Protein AF-A0A5C8TXI6-F1 (afdb_monomer)

pLDDT: mean 91.27, std 10.75, range [40.5, 98.81]

Nearest PDB structures (foldseek):
  8gtc-assembly1_O  TM=8.679E-01  e=1.788E-09  Dinoroseobacter phage vB_DshS-R4C
  8ckb-assembly1_E001  TM=3.523E-01  e=7.902E-02  Bacteroides phage crAss001
  5ufa-assembly3_C  TM=3.973E-01  e=1.447E-01  Neisseria gonorrhoeae NCCP11945
  8dos-assembly1_B  TM=3.917E-01  e=3.490E-01  Klebsiella pneumoniae
  4yep-assembly1_B  TM=2.771E-01  e=6.098E+00  Homo sapiens

Foldseek 3Di:
DDPDDPDDKFQKDKDKAQDLAADDPLGFRIKMAMATVVDLQKKFKWKAQDDPGDTDGPDIQRDHWWKFWWAAKQAQDDAPFWDQPDKIKTAIDPCPPDAAADPVVQVVPPQWKWWAAPVSQTKIKHFNGWADPDDRITMGGRMHTRPDPRNVVSNHIGGTGTMMTGDPPPRIGRDGSDPVCPPRDMDMKMANPVDDSPDPSIDD

Radius of gyration: 17.9 Å; Cα contacts (8 Å, |Δi|>4): 501; chains: 1; bounding box: 56×31×48 Å

Sequence (204 aa):
RNRLPPALPGPAFAVALDLPVSRGDPVPLQYLAVAADPWPGAVAVWRSAGAGAALTVQRIVDHPACLGRTLSPLRPGPLWRFDRTATLDVALRHAEGLASVDETAALAGANLFGVVGPDGTVEILSAAGAELIGGGTYRLKTLLRGLAGSEGAAGRTLAAGALIVRLDDGAVVPLVERLDEAGRAFAYRAGPADRDPADPAAIG

Secondary structure (DSSP, 8-state):
---PPPPPPPPPEEEEE--SS--SSS--SEEEEEE-SS--S-EEEEEE-STTPPPEEEEEE-S---EEEESS-B----BSS-EEEEEEEEEEES-TT-----HHHHHTTTTEEEEE-TTSPEEEEEEEEEEEEETTEEEEEEEEEEETTTHHHHTS-BPTT-EEEE-SSS-SEEEE--GGGTT---EEEEEETTS-TTSTT-B-

Structure (mmCIF, N/CA/C/O backbone):
data_AF-A0A5C8TXI6-F1
#
_entry.id   AF-A0A5C8TXI6-F1
#
loop_
_atom_site.group_PDB
_atom_site.id
_atom_site.type_symbol
_atom_site.label_atom_id
_atom_site.label_alt_id
_atom_site.label_comp_id
_atom_site.label_asym_id
_atom_site.label_entity_id
_atom_site.label_seq_id
_atom_site.pdbx_PDB_ins_code
_atom_site.Cartn_x
_atom_site.Cartn_y
_atom_site.Cartn_z
_atom_site.occupancy
_atom_site.B_iso_or_equiv
_atom_site.auth_seq_id
_atom_site.auth_comp_id
_atom_site.auth_asym_id
_atom_site.auth_atom_id
_atom_site.pdbx_PDB_model_num
ATOM 1 N N . ARG A 1 1 ? 38.439 -4.831 10.568 1.00 44.31 1 ARG A N 1
ATOM 2 C CA . ARG A 1 1 ? 37.012 -4.501 10.326 1.00 44.31 1 ARG A CA 1
ATOM 3 C C . ARG A 1 1 ? 36.487 -5.498 9.302 1.00 44.31 1 ARG A C 1
ATOM 5 O O . ARG A 1 1 ? 36.870 -5.395 8.147 1.00 44.31 1 ARG A O 1
ATOM 12 N N . ASN A 1 2 ? 35.729 -6.505 9.735 1.00 40.50 2 ASN A N 1
ATOM 13 C CA . ASN A 1 2 ? 35.187 -7.541 8.854 1.00 40.50 2 ASN A CA 1
ATOM 14 C C . ASN A 1 2 ? 33.964 -6.955 8.124 1.00 40.50 2 ASN A C 1
ATOM 16 O O . ASN A 1 2 ? 32.916 -6.800 8.745 1.00 40.50 2 ASN A O 1
ATOM 20 N N . ARG A 1 3 ? 34.111 -6.520 6.863 1.00 44.19 3 ARG A N 1
ATOM 21 C CA . ARG A 1 3 ? 32.949 -6.158 6.035 1.00 44.19 3 ARG A CA 1
ATOM 22 C C . ARG A 1 3 ? 32.297 -7.469 5.618 1.00 44.19 3 ARG A C 1
ATOM 24 O O . ARG A 1 3 ? 32.870 -8.197 4.813 1.00 44.19 3 ARG A O 1
ATOM 31 N N . LEU A 1 4 ? 31.138 -7.772 6.195 1.00 44.00 4 LEU A N 1
ATOM 32 C CA . LEU A 1 4 ? 30.264 -8.798 5.640 1.00 44.00 4 LEU A CA 1
ATOM 33 C C . LEU A 1 4 ? 30.000 -8.446 4.163 1.00 44.00 4 LEU A C 1
ATOM 35 O O . LEU A 1 4 ? 29.836 -7.257 3.859 1.00 44.00 4 LEU A O 1
ATOM 39 N N . PRO A 1 5 ? 30.014 -9.427 3.246 1.00 49.59 5 PRO A N 1
ATOM 40 C CA . PRO A 1 5 ? 29.616 -9.182 1.866 1.00 49.59 5 PRO A CA 1
ATOM 41 C C . PRO A 1 5 ? 28.194 -8.592 1.848 1.00 49.59 5 PRO A C 1
ATOM 43 O O . PRO A 1 5 ? 27.383 -8.967 2.701 1.00 49.59 5 PRO A O 1
ATOM 46 N N . PRO A 1 6 ? 27.887 -7.648 0.936 1.00 58.56 6 PRO A N 1
ATOM 47 C CA . PRO A 1 6 ? 26.538 -7.107 0.823 1.00 58.56 6 PRO A CA 1
ATOM 48 C C . PRO A 1 6 ? 25.550 -8.258 0.613 1.00 58.56 6 PRO A C 1
ATOM 50 O O . PRO A 1 6 ? 25.825 -9.181 -0.159 1.00 58.56 6 PRO A O 1
ATOM 53 N N . ALA A 1 7 ? 24.437 -8.235 1.348 1.00 61.66 7 ALA A N 1
ATOM 54 C CA . ALA A 1 7 ? 23.405 -9.252 1.217 1.00 61.66 7 ALA A CA 1
ATOM 55 C C . ALA A 1 7 ? 22.903 -9.280 -0.235 1.00 61.66 7 ALA A C 1
ATOM 57 O O . ALA A 1 7 ? 22.723 -8.230 -0.853 1.00 61.66 7 ALA A O 1
ATOM 58 N N . LEU A 1 8 ? 22.712 -10.481 -0.785 1.00 66.75 8 LEU A N 1
ATOM 59 C CA . LEU A 1 8 ? 22.119 -10.630 -2.112 1.00 66.75 8 LEU A CA 1
ATOM 60 C C . LEU A 1 8 ? 20.706 -10.025 -2.092 1.00 66.75 8 LEU A C 1
ATOM 62 O O . LEU A 1 8 ? 19.991 -10.264 -1.115 1.00 66.75 8 LEU A O 1
ATOM 66 N N . PRO A 1 9 ? 20.301 -9.272 -3.132 1.00 61.47 9 PRO A N 1
ATOM 67 C CA . PRO A 1 9 ? 18.948 -8.745 -3.231 1.00 61.47 9 PRO A CA 1
ATOM 68 C C . PRO A 1 9 ? 17.888 -9.818 -2.997 1.00 61.47 9 PRO A C 1
ATOM 70 O O . PRO A 1 9 ? 17.995 -10.926 -3.531 1.00 61.47 9 PRO A O 1
ATOM 73 N N . GLY A 1 10 ? 16.864 -9.476 -2.217 1.00 65.56 10 GLY A N 1
ATOM 74 C CA . GLY A 1 10 ? 15.679 -10.315 -2.090 1.00 65.56 10 GLY A CA 1
ATOM 75 C C . GLY A 1 10 ? 14.872 -10.333 -3.390 1.00 65.56 10 GLY A C 1
ATOM 76 O O . GLY A 1 10 ? 15.034 -9.435 -4.221 1.00 65.56 10 GLY A O 1
ATOM 77 N N . PRO A 1 11 ? 13.981 -11.322 -3.584 1.00 74.88 11 PRO A N 1
ATOM 78 C CA . PRO A 1 11 ? 13.061 -11.300 -4.713 1.00 74.88 11 PRO A CA 1
ATOM 79 C C . PRO A 1 11 ? 12.189 -10.042 -4.640 1.00 74.88 11 PRO A C 1
ATOM 81 O O . PRO A 1 11 ? 11.635 -9.723 -3.584 1.00 74.88 11 PRO A O 1
ATOM 84 N N . ALA A 1 12 ? 12.072 -9.330 -5.761 1.00 83.25 12 ALA A N 1
ATOM 85 C CA . ALA A 1 12 ? 11.175 -8.190 -5.848 1.00 83.25 12 ALA A CA 1
ATOM 86 C C . ALA A 1 12 ? 9.713 -8.656 -5.775 1.00 83.25 12 ALA A C 1
ATOM 88 O O . ALA A 1 12 ? 9.344 -9.716 -6.275 1.00 83.25 12 ALA A O 1
ATOM 89 N N . PHE A 1 13 ? 8.875 -7.841 -5.151 1.00 88.69 13 PHE A N 1
ATOM 90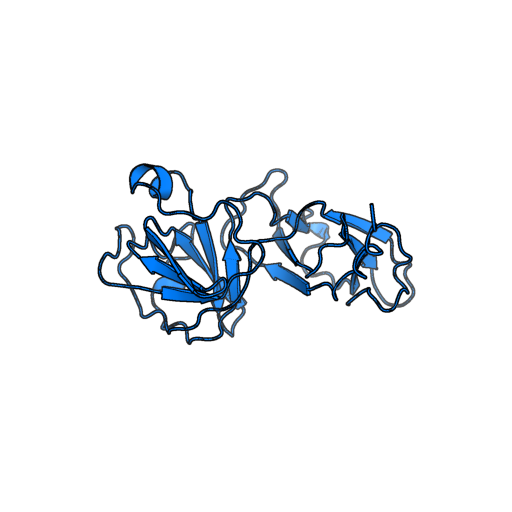 C CA . PHE A 1 13 ? 7.425 -7.926 -5.164 1.00 88.69 13 PHE A CA 1
ATOM 91 C C . PHE A 1 13 ? 6.901 -6.643 -5.798 1.00 88.69 13 PHE A C 1
ATOM 93 O O . PHE A 1 13 ? 7.322 -5.556 -5.408 1.00 88.69 13 PHE A O 1
ATOM 100 N N . ALA A 1 14 ? 5.993 -6.759 -6.760 1.00 91.88 14 ALA A N 1
ATOM 101 C CA . ALA A 1 14 ? 5.411 -5.625 -7.459 1.00 91.88 14 ALA A CA 1
ATOM 102 C C . ALA A 1 14 ? 3.904 -5.840 -7.600 1.00 91.88 14 ALA A C 1
ATOM 104 O O . ALA A 1 14 ? 3.463 -6.922 -7.988 1.00 91.88 14 ALA A O 1
ATOM 105 N N . VAL A 1 15 ? 3.114 -4.819 -7.277 1.00 93.56 15 VAL A N 1
ATOM 106 C CA . VAL A 1 15 ? 1.655 -4.871 -7.390 1.00 93.56 15 VAL A CA 1
ATOM 107 C C . VAL A 1 15 ? 1.120 -3.575 -7.976 1.00 93.56 15 VAL A C 1
ATOM 109 O O . VAL A 1 15 ? 1.422 -2.484 -7.487 1.00 93.56 15 VAL A O 1
ATOM 112 N N . ALA A 1 16 ? 0.338 -3.709 -9.047 1.00 93.75 16 ALA A N 1
ATOM 113 C CA . ALA A 1 16 ? -0.420 -2.603 -9.607 1.00 93.75 16 ALA A CA 1
ATOM 114 C C . ALA A 1 16 ? -1.626 -2.298 -8.707 1.00 93.75 16 ALA A C 1
ATOM 116 O O . ALA A 1 16 ? -2.277 -3.209 -8.195 1.00 93.75 16 ALA A O 1
ATOM 117 N N . LEU A 1 17 ? -1.905 -1.015 -8.501 1.00 94.75 17 LEU A N 1
ATOM 118 C CA . LEU A 1 17 ? -2.990 -0.526 -7.662 1.00 94.75 17 LEU A CA 1
ATOM 119 C C . LEU A 1 17 ? -3.884 0.403 -8.482 1.00 94.75 17 LEU A C 1
ATOM 121 O O . LEU A 1 17 ? -3.441 1.459 -8.943 1.00 94.75 17 LEU A O 1
ATOM 125 N N . ASP A 1 18 ? -5.154 0.030 -8.596 1.00 93.62 18 ASP A N 1
ATOM 126 C CA . ASP A 1 18 ? -6.207 0.871 -9.157 1.00 93.62 18 ASP A CA 1
ATOM 127 C C . ASP A 1 18 ? -6.829 1.689 -8.018 1.00 93.62 18 ASP A C 1
ATOM 129 O O . ASP A 1 18 ? -7.744 1.248 -7.319 1.00 93.62 18 ASP A O 1
ATOM 133 N N . LEU A 1 19 ? -6.263 2.871 -7.762 1.00 94.56 19 LEU A N 1
ATOM 134 C CA . LEU A 1 19 ? -6.775 3.754 -6.717 1.00 94.56 19 LEU A CA 1
ATOM 135 C C . LEU A 1 19 ? -8.063 4.459 -7.188 1.00 94.56 19 LEU A C 1
ATOM 137 O O . LEU A 1 19 ? -8.132 4.902 -8.333 1.00 94.56 19 LEU A O 1
ATOM 141 N N . PRO A 1 20 ? -9.063 4.640 -6.304 1.00 91.19 20 PRO A N 1
ATOM 142 C CA . PRO A 1 20 ? -10.332 5.296 -6.641 1.00 91.19 20 PRO A CA 1
ATOM 143 C C . PRO A 1 20 ? -10.184 6.794 -6.931 1.00 91.19 20 PRO A C 1
ATOM 145 O O . PRO A 1 20 ? -11.058 7.396 -7.551 1.00 91.19 20 PRO A O 1
ATOM 148 N N . VAL A 1 21 ? -9.067 7.394 -6.508 1.00 89.12 21 VAL A N 1
ATOM 149 C CA . VAL A 1 21 ? -8.693 8.764 -6.844 1.00 89.12 21 VAL A CA 1
ATOM 150 C C . VAL A 1 21 ? -7.258 8.802 -7.350 1.00 89.12 21 VAL A C 1
ATOM 152 O O . VAL A 1 21 ? -6.372 8.117 -6.829 1.00 89.12 21 VAL A O 1
ATOM 155 N N . SER A 1 22 ? -7.020 9.671 -8.324 1.00 84.50 22 SER A N 1
ATOM 156 C CA . SER A 1 22 ? -5.678 10.036 -8.747 1.00 84.50 22 SER A CA 1
ATOM 157 C C . SER A 1 22 ? -5.080 11.084 -7.802 1.00 84.50 22 SER A C 1
ATOM 159 O O . SER A 1 22 ? -5.756 11.998 -7.335 1.00 84.50 22 SER A O 1
ATOM 161 N N . ARG A 1 23 ? -3.801 10.921 -7.483 1.00 79.25 23 ARG A N 1
ATOM 162 C CA . ARG A 1 23 ? -3.033 11.679 -6.480 1.00 79.25 23 ARG A CA 1
ATOM 163 C C . ARG A 1 23 ? -1.758 12.312 -7.056 1.00 79.25 23 ARG A C 1
ATOM 165 O O . ARG A 1 23 ? -0.900 12.725 -6.284 1.00 79.25 23 ARG A O 1
ATOM 172 N N . GLY A 1 24 ? -1.599 12.338 -8.382 1.00 81.75 24 GLY A N 1
ATOM 173 C CA . GLY A 1 24 ? -0.401 12.849 -9.060 1.00 81.75 24 GLY A CA 1
ATOM 174 C C . GLY A 1 24 ? -0.722 13.739 -10.261 1.00 81.75 24 GLY A C 1
ATOM 175 O O . GLY A 1 24 ? -1.864 13.782 -10.713 1.00 81.75 24 GLY A O 1
ATOM 176 N N . ASP A 1 25 ? 0.302 14.429 -10.760 1.00 80.56 25 ASP A N 1
ATOM 17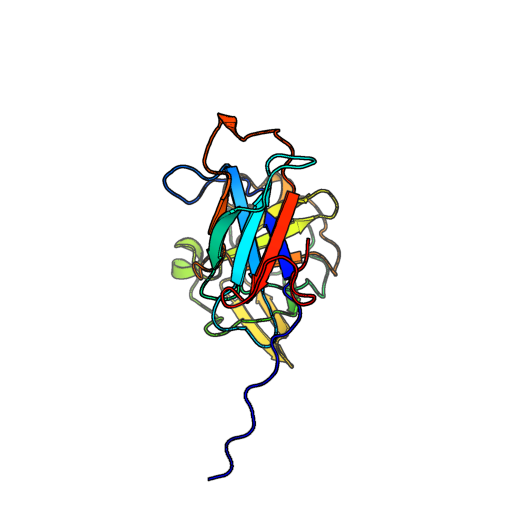7 C CA . ASP A 1 25 ? 0.267 15.225 -11.990 1.00 80.56 25 ASP A CA 1
ATOM 178 C C . ASP A 1 25 ? 1.496 14.873 -12.859 1.00 80.56 25 ASP A C 1
ATOM 180 O O . ASP A 1 25 ? 2.619 14.984 -12.352 1.00 80.56 25 ASP A O 1
ATOM 184 N N . PRO A 1 26 ? 1.330 14.421 -14.122 1.00 85.88 26 PRO A N 1
ATOM 185 C CA . PRO A 1 26 ? 0.061 14.126 -14.800 1.00 85.88 26 PRO A CA 1
ATOM 186 C C . PRO A 1 26 ? -0.746 13.044 -14.074 1.00 85.88 26 PRO A C 1
ATOM 188 O O . PRO A 1 26 ? -0.179 12.213 -13.374 1.00 85.88 26 PRO A O 1
ATOM 191 N N . VAL A 1 27 ? -2.073 13.067 -14.242 1.00 88.50 27 VAL A N 1
ATOM 192 C CA . VAL A 1 27 ? -3.034 12.174 -13.564 1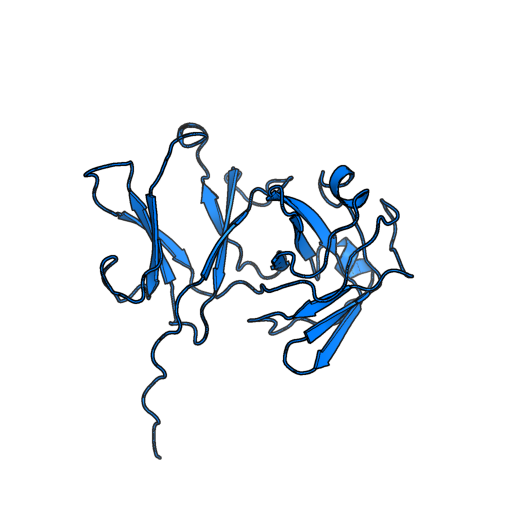.00 88.50 27 VAL A CA 1
ATOM 193 C C . VAL A 1 27 ? -2.691 10.700 -13.827 1.00 88.50 27 VAL A C 1
ATOM 195 O O . VAL A 1 27 ? -2.923 10.222 -14.943 1.00 88.50 27 VAL A O 1
ATOM 198 N N . PRO A 1 28 ? -2.207 9.930 -12.827 1.00 91.75 28 PRO A N 1
ATOM 199 C CA . PRO A 1 28 ? -1.984 8.506 -13.019 1.00 91.75 28 PRO A CA 1
ATOM 200 C C . PRO A 1 28 ? -3.315 7.760 -13.103 1.00 91.75 28 PRO A C 1
ATOM 202 O O . PRO A 1 28 ? -4.254 8.066 -12.365 1.00 91.75 28 PRO A O 1
ATOM 205 N N . LEU A 1 29 ? -3.365 6.770 -13.989 1.00 91.62 29 LEU A N 1
ATOM 206 C CA . LEU A 1 29 ? -4.468 5.825 -14.161 1.00 91.62 29 LEU A CA 1
ATOM 207 C C . LEU A 1 29 ? -4.266 4.564 -13.319 1.00 91.62 29 LEU A C 1
ATOM 209 O O . LEU A 1 29 ? -5.235 3.967 -12.871 1.00 91.62 29 LEU A O 1
ATOM 213 N N . GLN A 1 30 ? -3.008 4.175 -13.105 1.00 92.69 30 GLN A N 1
ATOM 214 C CA . GLN A 1 30 ? -2.619 3.067 -12.237 1.00 92.69 30 GLN A CA 1
ATOM 215 C C . GLN A 1 30 ? -1.372 3.442 -11.453 1.00 92.69 30 GLN A C 1
ATOM 217 O O . GLN A 1 30 ? -0.509 4.174 -11.947 1.00 92.69 30 GLN A O 1
ATOM 222 N N . TYR A 1 31 ? -1.257 2.887 -10.256 1.00 95.19 31 TYR A N 1
ATOM 223 C CA . TYR A 1 31 ? -0.090 3.012 -9.396 1.00 95.19 31 TYR A CA 1
ATOM 224 C C . TYR A 1 31 ? 0.652 1.684 -9.293 1.00 95.19 31 TYR A C 1
ATOM 226 O O . TYR A 1 31 ? 0.095 0.628 -9.578 1.00 95.19 31 TYR A O 1
ATOM 234 N N . LEU A 1 32 ? 1.905 1.731 -8.859 1.00 95.69 32 LEU A N 1
ATOM 235 C CA . LEU A 1 32 ? 2.734 0.568 -8.593 1.00 95.69 32 LEU A CA 1
ATOM 236 C C . LEU A 1 32 ? 3.346 0.690 -7.200 1.00 95.69 32 LEU A C 1
ATOM 238 O O . LEU A 1 32 ? 3.990 1.690 -6.881 1.00 95.69 32 LEU A O 1
ATOM 242 N N . ALA A 1 33 ? 3.180 -0.354 -6.395 1.00 96.50 33 ALA A N 1
ATOM 243 C CA . ALA A 1 33 ? 3.941 -0.547 -5.170 1.00 96.50 33 ALA A CA 1
ATOM 244 C C . ALA A 1 33 ? 4.972 -1.654 -5.399 1.00 96.50 33 ALA A C 1
ATOM 246 O O . ALA A 1 33 ? 4.621 -2.743 -5.859 1.00 96.50 33 ALA A O 1
ATOM 247 N N . VAL A 1 34 ? 6.237 -1.372 -5.085 1.00 96.12 34 VAL A N 1
ATOM 248 C CA . VAL A 1 34 ? 7.351 -2.315 -5.246 1.00 96.12 34 VAL A CA 1
ATOM 249 C C . VAL A 1 34 ? 8.077 -2.467 -3.921 1.00 96.12 34 VAL A C 1
ATOM 251 O O . VAL A 1 34 ? 8.390 -1.469 -3.288 1.00 96.12 34 VAL A O 1
ATOM 254 N N . ALA A 1 35 ? 8.380 -3.691 -3.509 1.00 94.56 35 ALA A N 1
ATOM 255 C CA . ALA A 1 35 ? 9.166 -3.971 -2.312 1.00 94.56 35 ALA A CA 1
ATOM 256 C C . ALA A 1 35 ? 10.155 -5.113 -2.571 1.00 94.56 35 ALA A C 1
ATOM 258 O O . ALA A 1 35 ? 9.932 -5.944 -3.447 1.00 94.56 35 ALA A O 1
ATOM 259 N N . ALA A 1 36 ? 11.243 -5.165 -1.809 1.00 91.50 36 ALA A N 1
ATOM 260 C CA . ALA A 1 36 ? 12.184 -6.282 -1.804 1.00 91.50 36 ALA A CA 1
ATOM 261 C C . ALA A 1 36 ? 12.919 -6.305 -0.462 1.00 91.50 36 ALA A C 1
ATOM 263 O O . ALA A 1 36 ? 13.240 -5.248 0.082 1.00 91.50 36 ALA A O 1
ATOM 264 N N . ASP A 1 37 ? 13.217 -7.496 0.051 1.00 87.75 37 ASP A N 1
ATOM 265 C CA . ASP A 1 37 ? 13.916 -7.663 1.327 1.00 87.75 37 ASP A CA 1
ATOM 266 C C . ASP A 1 37 ? 15.065 -8.682 1.190 1.00 87.75 37 ASP A C 1
ATOM 268 O O . ASP A 1 37 ? 14.793 -9.880 1.054 1.00 87.75 37 ASP A O 1
ATOM 272 N N . PRO A 1 38 ? 16.340 -8.240 1.183 1.00 90.19 38 PRO A N 1
ATOM 273 C CA . PRO A 1 38 ? 16.798 -6.848 1.283 1.00 90.19 38 PRO A CA 1
ATOM 274 C C . PRO A 1 38 ? 16.554 -6.034 -0.001 1.00 90.19 38 PRO A C 1
ATOM 276 O O . PRO A 1 38 ? 16.546 -6.581 -1.108 1.00 90.19 38 PRO A O 1
ATOM 279 N N . TRP A 1 39 ? 16.419 -4.710 0.147 1.00 92.12 39 TRP A N 1
ATOM 280 C CA . TRP A 1 39 ? 16.272 -3.772 -0.973 1.00 92.12 39 TRP A CA 1
ATOM 281 C C . TRP A 1 39 ? 17.574 -3.665 -1.794 1.00 92.12 39 TRP A C 1
ATOM 283 O O . TRP A 1 39 ? 18.626 -3.405 -1.204 1.00 92.12 39 TRP A O 1
ATOM 293 N N . PRO A 1 40 ? 17.542 -3.805 -3.136 1.00 90.81 40 PRO A N 1
ATOM 294 C CA . PRO A 1 40 ? 18.740 -3.754 -3.989 1.00 90.81 40 PRO A CA 1
ATOM 295 C C . PRO A 1 40 ? 19.347 -2.353 -4.182 1.00 90.81 40 PRO A C 1
ATOM 297 O O . PRO A 1 40 ? 20.284 -2.199 -4.958 1.00 90.81 40 PRO A O 1
ATOM 300 N N . GLY A 1 41 ? 18.812 -1.319 -3.531 1.00 91.88 41 GLY A N 1
ATOM 301 C CA . GLY A 1 41 ? 19.184 0.080 -3.760 1.00 91.88 41 GLY A CA 1
ATOM 302 C C . GLY A 1 41 ? 18.265 0.764 -4.769 1.00 91.88 41 GLY A C 1
ATOM 303 O O . GLY A 1 41 ? 17.767 1.841 -4.473 1.00 91.88 41 GLY A O 1
ATOM 304 N N . ALA A 1 42 ? 17.968 0.112 -5.895 1.00 93.62 42 ALA A N 1
ATOM 305 C CA . ALA A 1 42 ? 16.918 0.532 -6.822 1.00 93.62 42 ALA A CA 1
ATOM 306 C C . ALA A 1 42 ? 16.346 -0.666 -7.592 1.00 93.62 42 ALA A C 1
ATOM 308 O O . ALA A 1 42 ? 17.060 -1.626 -7.896 1.00 93.62 42 ALA A O 1
ATOM 309 N N . VAL A 1 43 ? 15.063 -0.594 -7.941 1.00 94.31 43 VAL A N 1
ATOM 310 C CA . VAL A 1 43 ? 14.378 -1.565 -8.801 1.00 94.31 43 VAL A CA 1
ATOM 311 C C . VAL A 1 43 ? 13.978 -0.888 -10.104 1.00 94.31 43 VAL A C 1
ATOM 313 O O . VAL A 1 43 ? 13.270 0.117 -10.102 1.00 94.31 43 VAL A O 1
ATOM 316 N N . ALA A 1 44 ? 14.411 -1.450 -11.228 1.00 94.88 44 ALA A N 1
ATOM 317 C CA . ALA A 1 44 ? 13.913 -1.058 -12.534 1.00 94.88 44 ALA A CA 1
ATOM 318 C C . ALA A 1 44 ? 12.621 -1.817 -12.841 1.00 94.88 44 ALA A C 1
ATOM 320 O O . ALA A 1 44 ? 12.498 -3.016 -12.587 1.00 94.88 44 ALA A O 1
ATOM 321 N N . VAL A 1 45 ? 11.656 -1.094 -13.398 1.00 94.31 45 VAL A N 1
ATOM 322 C CA . VAL A 1 45 ? 10.404 -1.623 -13.924 1.00 94.31 45 VAL A CA 1
ATOM 323 C C . VAL A 1 45 ? 10.488 -1.520 -15.433 1.00 94.31 45 VAL A C 1
ATOM 325 O O . VAL A 1 45 ? 10.484 -0.422 -15.997 1.00 94.31 45 VAL A O 1
ATOM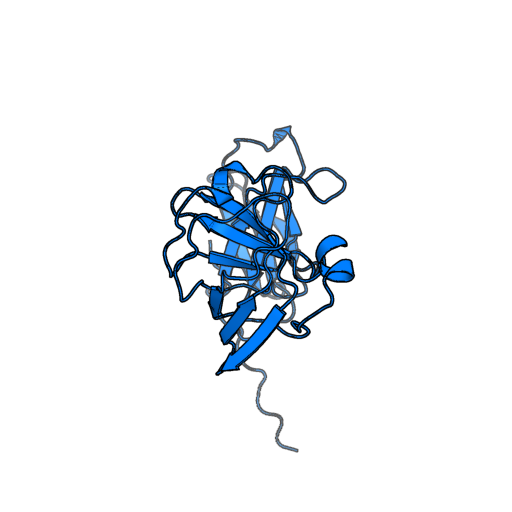 328 N N . TRP A 1 46 ? 10.584 -2.665 -16.092 1.00 93.56 46 TRP A N 1
ATOM 329 C CA . TRP A 1 46 ? 10.575 -2.764 -17.541 1.00 93.56 46 TRP A CA 1
ATOM 330 C C . TRP A 1 46 ? 9.174 -3.060 -18.051 1.00 93.56 46 TRP A C 1
ATOM 332 O O . TRP A 1 46 ? 8.368 -3.703 -17.379 1.00 93.56 46 TRP A O 1
ATOM 342 N N . ARG A 1 47 ? 8.904 -2.620 -19.275 1.00 92.81 47 ARG A N 1
ATOM 343 C CA . ARG A 1 47 ? 7.635 -2.816 -19.968 1.00 92.81 47 ARG A CA 1
ATOM 344 C C . ARG A 1 47 ? 7.885 -3.253 -21.401 1.00 92.81 47 ARG A C 1
ATOM 346 O O . ARG A 1 47 ? 8.805 -2.763 -22.049 1.00 92.81 47 ARG A O 1
ATOM 353 N N . SER A 1 48 ? 7.050 -4.157 -21.896 1.00 91.50 48 SER A N 1
ATOM 354 C CA . SER A 1 48 ? 6.989 -4.554 -23.301 1.00 91.50 48 SER A CA 1
ATOM 355 C C . SER A 1 48 ? 5.559 -4.410 -23.821 1.00 91.50 48 SER A C 1
ATOM 357 O O . SER A 1 48 ? 4.590 -4.720 -23.124 1.00 91.50 48 SER A O 1
ATOM 359 N N . ALA A 1 49 ? 5.431 -3.927 -25.059 1.00 86.25 49 ALA A N 1
ATOM 360 C CA . ALA A 1 49 ? 4.158 -3.656 -25.729 1.00 86.25 49 ALA A CA 1
ATOM 361 C C . ALA A 1 49 ? 3.463 -4.904 -26.317 1.00 86.25 49 ALA A C 1
ATOM 363 O O . ALA A 1 49 ? 2.488 -4.757 -27.052 1.00 86.25 49 ALA A O 1
ATOM 364 N N . GLY A 1 50 ? 3.951 -6.11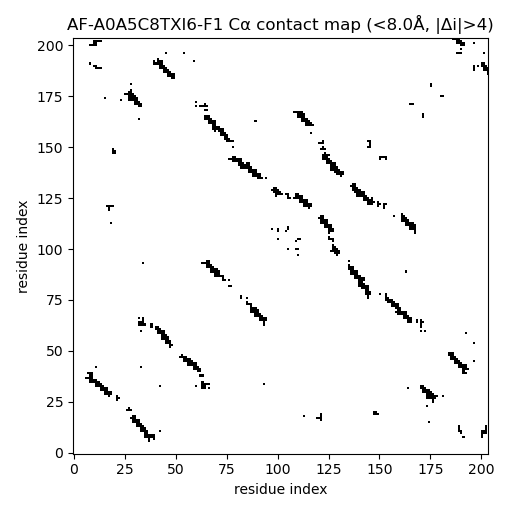6 -26.025 1.00 75.19 50 GLY A N 1
ATOM 365 C CA . GLY A 1 50 ? 3.357 -7.376 -26.482 1.00 75.19 50 GLY A CA 1
ATOM 366 C C . GLY A 1 50 ? 4.376 -8.352 -27.074 1.00 75.19 50 GLY A C 1
ATOM 367 O O . GLY A 1 50 ? 5.582 -8.107 -27.054 1.00 75.19 50 GLY A O 1
ATOM 368 N N . ALA A 1 51 ? 3.890 -9.488 -27.585 1.00 65.06 51 ALA A N 1
ATOM 369 C CA . ALA A 1 51 ? 4.732 -10.601 -28.028 1.00 65.06 51 ALA A CA 1
ATOM 370 C C . ALA A 1 51 ? 5.776 -10.168 -29.077 1.00 65.06 51 ALA A C 1
ATOM 372 O O . ALA A 1 51 ? 5.430 -9.746 -30.178 1.00 65.06 51 ALA A O 1
ATOM 373 N N . GLY A 1 52 ? 7.057 -10.294 -28.716 1.00 68.69 52 GLY A N 1
ATOM 374 C CA . GLY A 1 52 ? 8.207 -9.970 -29.567 1.00 68.69 52 GLY A CA 1
ATOM 375 C C . GLY A 1 52 ? 8.766 -8.550 -29.411 1.00 68.69 52 GLY A C 1
ATOM 376 O O . GLY A 1 52 ? 9.839 -8.277 -29.943 1.00 68.69 52 GLY A O 1
ATOM 377 N N . ALA A 1 53 ? 8.099 -7.655 -28.673 1.00 83.44 53 ALA A N 1
ATOM 378 C CA . ALA A 1 53 ? 8.632 -6.323 -28.397 1.00 83.44 53 ALA A CA 1
ATOM 379 C C . ALA A 1 53 ? 9.687 -6.364 -27.278 1.00 83.44 53 ALA A C 1
ATOM 381 O O . ALA A 1 53 ? 9.522 -7.062 -26.272 1.00 83.44 53 ALA A O 1
ATOM 382 N N . ALA A 1 54 ? 10.761 -5.589 -27.445 1.00 86.75 54 ALA A N 1
ATOM 383 C CA . ALA A 1 54 ? 11.816 -5.469 -26.444 1.00 86.75 54 ALA A CA 1
ATOM 384 C C . ALA A 1 54 ? 11.278 -4.882 -25.128 1.00 86.75 54 ALA A C 1
ATOM 386 O O . ALA A 1 54 ? 10.390 -4.028 -25.130 1.00 86.75 54 ALA A O 1
ATOM 387 N N . LEU A 1 55 ? 11.840 -5.337 -24.007 1.00 89.25 55 LEU A N 1
ATOM 388 C CA . LEU A 1 55 ? 11.612 -4.731 -22.699 1.00 89.25 55 LEU A CA 1
ATOM 389 C C . LEU A 1 55 ? 12.396 -3.421 -22.611 1.00 89.25 55 LEU A C 1
ATOM 391 O O . LEU A 1 55 ? 13.619 -3.414 -22.736 1.00 89.25 55 LEU A O 1
ATOM 395 N N . THR A 1 56 ? 11.697 -2.320 -22.365 1.00 91.44 56 THR A N 1
ATOM 396 C CA . THR A 1 56 ? 12.303 -1.005 -22.131 1.00 91.44 56 THR A CA 1
ATOM 397 C C . THR A 1 56 ? 12.058 -0.573 -20.698 1.00 91.44 56 THR A C 1
ATOM 399 O O . THR A 1 56 ? 10.993 -0.854 -20.148 1.00 91.44 56 THR A O 1
ATOM 402 N N . VAL A 1 57 ? 13.021 0.122 -20.090 1.00 92.50 57 VAL A N 1
ATOM 403 C CA . VAL A 1 57 ? 12.836 0.702 -18.753 1.00 92.50 57 VAL A CA 1
ATOM 404 C C . VAL A 1 57 ? 11.693 1.713 -18.820 1.00 92.50 57 VAL A C 1
ATOM 406 O O . VAL A 1 57 ? 11.773 2.699 -19.545 1.00 92.50 57 VAL A O 1
ATOM 409 N N . GLN A 1 58 ? 10.630 1.443 -18.070 1.00 92.25 58 GLN A N 1
ATOM 410 C CA . GLN A 1 58 ? 9.486 2.333 -17.901 1.00 92.25 58 GLN A CA 1
ATOM 411 C C . GLN A 1 58 ? 9.704 3.252 -16.698 1.00 92.25 58 GLN A C 1
ATOM 413 O O . GLN A 1 58 ? 9.336 4.423 -16.739 1.00 92.25 58 GLN A O 1
ATOM 418 N N . ARG A 1 59 ? 10.281 2.720 -15.613 1.00 92.44 59 ARG A N 1
ATOM 419 C CA . ARG A 1 59 ? 10.490 3.459 -14.367 1.00 92.44 59 ARG A CA 1
ATOM 420 C C . ARG A 1 59 ? 11.639 2.875 -13.554 1.00 92.44 59 ARG A C 1
ATOM 422 O O . ARG A 1 59 ? 11.888 1.675 -13.615 1.00 92.44 59 ARG A O 1
ATOM 429 N N . ILE A 1 60 ? 12.289 3.724 -12.766 1.00 94.44 60 ILE A N 1
ATOM 430 C CA . ILE A 1 60 ? 13.170 3.321 -11.669 1.00 94.44 60 ILE A CA 1
ATOM 431 C C . ILE A 1 60 ? 12.469 3.665 -10.354 1.00 94.44 60 ILE A C 1
ATOM 433 O O . ILE A 1 60 ? 11.891 4.745 -10.219 1.00 94.44 60 ILE A O 1
ATOM 437 N N . VAL A 1 61 ? 12.472 2.720 -9.421 1.00 95.38 61 VAL A N 1
ATOM 438 C CA . VAL A 1 61 ? 11.960 2.871 -8.061 1.00 95.38 61 VAL A CA 1
ATOM 439 C C . VAL A 1 61 ? 13.158 2.845 -7.127 1.00 95.38 61 VAL A C 1
ATOM 441 O O . VAL A 1 61 ? 13.856 1.836 -7.063 1.00 95.38 61 VAL A O 1
ATOM 444 N N . ASP A 1 62 ? 13.400 3.946 -6.421 1.00 94.19 62 ASP A N 1
ATOM 445 C CA . ASP A 1 62 ? 14.599 4.114 -5.584 1.00 94.19 62 ASP A CA 1
ATOM 446 C C . ASP A 1 62 ? 14.381 3.685 -4.125 1.00 94.19 62 ASP A C 1
ATOM 448 O O . ASP A 1 62 ? 15.333 3.373 -3.411 1.00 94.19 62 ASP A O 1
ATOM 452 N N . HIS A 1 63 ? 13.125 3.627 -3.675 1.00 93.81 63 HIS A N 1
ATOM 453 C CA . HIS A 1 63 ? 12.768 3.271 -2.302 1.00 93.81 63 HIS A CA 1
ATOM 454 C C . HIS A 1 63 ? 11.627 2.246 -2.294 1.00 93.81 63 HIS A C 1
ATOM 456 O O . HIS A 1 63 ? 10.701 2.374 -3.099 1.00 93.81 63 HIS A O 1
ATOM 462 N N . PRO A 1 64 ? 11.667 1.236 -1.406 1.00 96.44 64 PRO A N 1
ATOM 463 C CA . PRO A 1 64 ? 10.614 0.237 -1.326 1.00 96.44 64 PRO A CA 1
ATOM 464 C C . PRO A 1 64 ? 9.328 0.836 -0.748 1.00 96.44 64 PRO A C 1
ATOM 466 O O . PRO A 1 64 ? 9.363 1.634 0.186 1.00 96.44 64 PRO A O 1
ATOM 469 N N . ALA A 1 65 ? 8.187 0.390 -1.258 1.00 97.25 65 ALA A N 1
ATOM 470 C CA . ALA A 1 65 ? 6.882 0.684 -0.694 1.00 97.25 65 ALA A CA 1
ATOM 471 C C . ALA A 1 65 ? 6.680 -0.031 0.646 1.00 97.25 65 ALA A C 1
ATOM 473 O O . ALA A 1 65 ? 6.972 -1.225 0.786 1.00 97.25 65 ALA A O 1
ATOM 474 N N . CYS A 1 66 ? 6.099 0.683 1.612 1.00 97.50 66 CYS A N 1
ATOM 475 C CA . CYS A 1 66 ? 5.619 0.080 2.845 1.00 97.50 66 CYS A CA 1
ATOM 476 C C . CYS A 1 66 ? 4.327 -0.698 2.572 1.00 97.50 66 CYS A C 1
ATOM 478 O O . CYS A 1 66 ? 3.270 -0.124 2.303 1.00 97.50 66 CYS A O 1
ATOM 480 N N . LEU A 1 67 ? 4.404 -2.028 2.613 1.00 97.19 67 LEU A N 1
ATOM 481 C CA . LEU A 1 67 ? 3.276 -2.904 2.301 1.00 97.19 67 LEU A CA 1
ATOM 482 C C . LEU A 1 67 ? 3.293 -4.192 3.114 1.00 97.19 67 LEU A C 1
ATOM 484 O O . LEU A 1 67 ? 4.295 -4.568 3.724 1.00 97.19 67 LEU A O 1
ATOM 488 N N . GLY A 1 68 ? 2.168 -4.896 3.102 1.00 97.19 68 GLY A N 1
ATOM 489 C CA . GLY A 1 68 ? 2.066 -6.215 3.700 1.00 97.19 68 GLY A CA 1
ATOM 490 C C . GLY A 1 68 ? 0.640 -6.736 3.714 1.00 97.19 68 GLY A C 1
ATOM 491 O O . GLY A 1 68 ? -0.070 -6.638 2.713 1.00 97.19 68 GLY A O 1
ATOM 492 N N . ARG A 1 69 ? 0.218 -7.340 4.827 1.00 98.19 69 ARG A N 1
ATOM 493 C CA . ARG A 1 69 ? -1.095 -7.988 4.928 1.00 98.19 69 ARG A CA 1
ATOM 494 C C . ARG A 1 69 ? -1.826 -7.630 6.207 1.00 98.19 69 ARG A C 1
ATOM 496 O O . ARG A 1 69 ? -1.228 -7.511 7.273 1.00 98.19 69 ARG A O 1
ATOM 503 N N . THR A 1 70 ? -3.144 -7.545 6.104 1.00 98.75 70 THR A N 1
ATOM 504 C CA . THR A 1 70 ? -4.028 -7.536 7.270 1.00 98.75 70 THR A CA 1
ATOM 505 C C . THR A 1 70 ? -3.948 -8.879 8.002 1.00 98.75 70 THR A C 1
ATOM 507 O O . THR A 1 70 ? -3.869 -9.937 7.381 1.00 98.75 70 THR A O 1
ATOM 510 N N . LEU A 1 71 ? -3.952 -8.850 9.331 1.00 98.75 71 LEU A N 1
ATOM 511 C CA . LEU A 1 71 ? -3.943 -10.034 10.203 1.00 98.75 71 LEU A CA 1
ATOM 512 C C . LEU A 1 71 ? -5.287 -10.254 10.902 1.00 98.75 71 LEU A C 1
ATOM 514 O O . LEU A 1 71 ? -5.545 -11.323 11.447 1.00 98.75 71 LEU A O 1
ATOM 518 N N . SER A 1 72 ? -6.147 -9.243 10.873 1.00 98.56 72 SER A N 1
ATOM 519 C CA . SER A 1 72 ? -7.494 -9.272 11.432 1.00 98.56 72 SER A CA 1
ATOM 520 C C . SER A 1 72 ? -8.493 -8.777 10.386 1.00 98.56 72 SER A C 1
ATOM 522 O O . SER A 1 72 ? -8.110 -8.023 9.487 1.00 98.56 72 SER A O 1
ATOM 524 N N . PRO A 1 73 ? -9.759 -9.218 10.452 1.00 98.19 73 PRO A N 1
ATOM 525 C CA . PRO A 1 73 ? -10.785 -8.706 9.564 1.00 98.19 73 PRO A CA 1
ATOM 526 C C . PRO A 1 73 ? -11.126 -7.254 9.909 1.00 98.19 73 PRO A C 1
ATOM 528 O O . PRO A 1 73 ? -11.217 -6.890 11.082 1.00 98.19 73 PRO A O 1
ATOM 531 N N . LEU A 1 74 ? -11.414 -6.455 8.887 1.00 98.31 74 LEU A N 1
ATOM 532 C CA . LEU A 1 74 ? -11.937 -5.104 9.034 1.00 98.31 74 LEU A CA 1
ATOM 533 C C . LEU A 1 74 ? -13.419 -5.106 8.681 1.00 98.31 74 LEU A C 1
ATOM 535 O O . LEU A 1 74 ? -13.798 -5.340 7.535 1.00 98.31 74 LEU A O 1
ATOM 539 N N . ARG A 1 75 ? -14.262 -4.909 9.690 1.00 97.75 75 ARG A N 1
ATOM 540 C CA . ARG A 1 75 ? -15.720 -4.884 9.531 1.00 97.75 75 ARG A CA 1
ATOM 541 C C . ARG A 1 75 ? -16.185 -3.557 8.916 1.00 97.75 75 ARG A C 1
ATOM 543 O O . ARG A 1 75 ? -15.421 -2.590 8.943 1.00 97.75 75 ARG A O 1
ATOM 550 N N . PRO A 1 76 ? -17.437 -3.494 8.429 1.00 97.88 76 PRO A N 1
ATOM 551 C CA . PRO A 1 76 ? -18.033 -2.239 8.007 1.00 97.88 76 PRO A CA 1
ATOM 552 C C . PRO A 1 76 ? -17.943 -1.196 9.122 1.00 97.88 76 PRO A C 1
ATOM 554 O O . PRO A 1 76 ? -18.216 -1.507 10.285 1.00 97.88 76 PRO A O 1
ATOM 557 N N . GLY A 1 77 ? -17.551 0.021 8.759 1.00 94.81 77 GLY A N 1
ATOM 558 C CA . GLY A 1 77 ? -17.311 1.116 9.697 1.00 94.81 77 GLY A CA 1
ATOM 559 C C . GLY A 1 77 ? -18.057 2.392 9.305 1.00 94.81 77 GLY A C 1
ATOM 560 O O . GLY A 1 77 ? -18.592 2.490 8.199 1.00 94.81 77 GLY A O 1
ATOM 561 N N . PRO A 1 78 ? -18.123 3.387 10.203 1.00 97.00 78 PRO A N 1
ATOM 562 C CA . PRO A 1 78 ? -18.712 4.674 9.889 1.00 97.00 78 PRO A CA 1
ATOM 563 C C . PRO A 1 78 ? -17.870 5.438 8.858 1.00 97.00 78 PRO A C 1
ATOM 565 O O . PRO A 1 78 ? -16.642 5.383 8.869 1.00 97.00 78 PRO A O 1
ATOM 568 N N . LEU A 1 79 ? -18.554 6.212 8.019 1.00 97.19 79 LEU A N 1
ATOM 569 C CA . LEU A 1 79 ? -17.946 7.147 7.076 1.00 97.19 79 LEU A CA 1
ATOM 570 C C . LEU A 1 79 ? -17.864 8.558 7.671 1.00 97.19 79 LEU A C 1
ATOM 572 O O . LEU A 1 79 ? -18.623 8.907 8.579 1.00 97.19 79 LEU A O 1
ATOM 576 N N . TRP A 1 80 ? -16.946 9.369 7.135 1.00 95.44 80 TRP A N 1
ATOM 577 C CA . TRP A 1 80 ? -16.826 10.818 7.390 1.00 95.44 80 TRP A CA 1
ATOM 578 C C . TRP A 1 80 ? -16.557 11.222 8.849 1.00 95.44 80 TRP A C 1
ATOM 580 O O . TRP A 1 80 ? -16.723 12.379 9.230 1.00 95.44 80 TRP A O 1
ATOM 590 N N . ARG A 1 81 ? -16.130 10.272 9.681 1.00 97.25 81 ARG A N 1
ATOM 591 C CA . ARG A 1 81 ? -15.693 10.494 11.060 1.00 97.25 81 ARG A CA 1
ATOM 592 C C . ARG A 1 81 ? -14.693 9.422 11.462 1.00 97.25 81 ARG A C 1
ATOM 594 O O . ARG A 1 81 ? -14.680 8.341 10.879 1.00 97.25 81 ARG A O 1
ATOM 601 N N . PHE A 1 82 ? -13.924 9.692 12.510 1.00 98.56 82 PHE A N 1
ATOM 602 C CA . PHE A 1 82 ? -13.055 8.680 13.096 1.00 98.56 82 PHE A CA 1
ATOM 603 C C . PHE A 1 82 ? -13.860 7.541 13.729 1.00 98.56 82 PHE A C 1
ATOM 605 O O . PHE A 1 82 ? -14.663 7.752 14.645 1.00 98.56 82 PHE A O 1
ATOM 612 N N . ASP A 1 83 ? -13.587 6.329 13.265 1.00 98.00 83 ASP A N 1
ATOM 613 C CA . ASP A 1 83 ? -13.926 5.081 13.919 1.00 98.00 83 ASP A CA 1
ATOM 614 C C . ASP A 1 83 ? -12.905 4.794 15.025 1.00 98.00 83 ASP A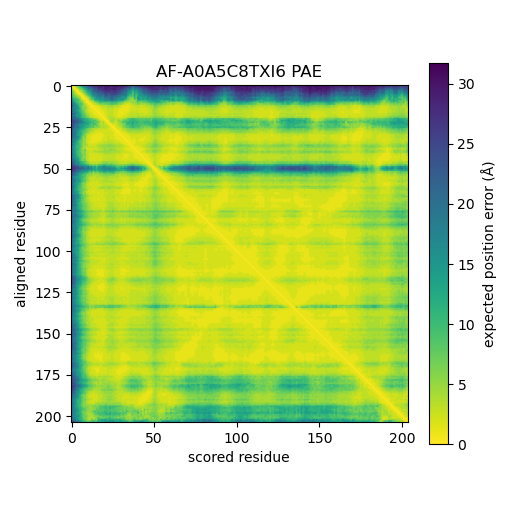 C 1
ATOM 616 O O . ASP A 1 83 ? -11.759 4.407 14.781 1.00 98.00 83 ASP A O 1
ATOM 620 N N . ARG A 1 84 ? -13.327 5.028 16.267 1.00 97.81 84 ARG A N 1
ATOM 621 C CA . ARG A 1 84 ? -12.501 4.835 17.466 1.00 97.81 84 ARG A CA 1
ATOM 622 C C . ARG A 1 84 ? -12.645 3.443 18.074 1.00 97.81 84 ARG A C 1
ATOM 624 O O . ARG A 1 84 ? -11.933 3.137 19.025 1.00 97.81 84 ARG A O 1
ATOM 631 N N . THR A 1 85 ? -13.570 2.624 17.574 1.00 96.31 85 THR A N 1
ATOM 632 C CA . THR A 1 85 ? -13.827 1.284 18.115 1.00 96.31 85 THR A CA 1
ATOM 633 C C . THR A 1 85 ? -13.218 0.196 17.242 1.00 96.31 85 THR A C 1
ATOM 635 O O . THR A 1 85 ? -12.853 -0.857 17.766 1.00 96.31 85 THR A O 1
ATOM 638 N N . ALA A 1 86 ? -13.063 0.440 15.939 1.00 97.25 86 ALA A N 1
ATOM 639 C CA . ALA A 1 86 ? -12.351 -0.468 15.057 1.00 97.25 86 ALA A CA 1
ATOM 640 C C . ALA A 1 86 ? -10.837 -0.445 15.305 1.00 97.25 86 ALA A C 1
ATOM 642 O O . ALA A 1 86 ? -10.206 0.603 15.465 1.00 97.25 86 ALA A O 1
ATOM 643 N N . THR A 1 87 ? -10.249 -1.636 15.254 1.00 98.19 87 THR A N 1
ATOM 644 C CA . THR A 1 87 ? -8.803 -1.837 15.190 1.00 98.19 87 THR A CA 1
ATOM 645 C C . THR A 1 87 ? -8.473 -2.779 14.047 1.00 98.19 87 THR A C 1
ATOM 647 O O . THR A 1 87 ? -9.226 -3.721 13.797 1.00 98.19 87 THR A O 1
ATOM 650 N N . LEU A 1 88 ? -7.331 -2.565 13.405 1.00 98.75 88 LEU A N 1
ATOM 651 C CA . LEU A 1 88 ? -6.822 -3.422 12.345 1.00 98.75 88 LEU A CA 1
ATOM 652 C C . LEU A 1 88 ? -5.369 -3.785 12.633 1.00 98.75 88 LEU A C 1
ATOM 654 O O . LEU A 1 88 ? -4.479 -2.944 12.537 1.00 98.75 88 LEU A O 1
ATOM 658 N N . ASP A 1 89 ? -5.136 -5.049 12.955 1.00 98.81 89 ASP A N 1
ATOM 659 C CA . ASP A 1 89 ? -3.786 -5.595 13.058 1.00 98.81 89 ASP A CA 1
ATOM 660 C C . ASP A 1 89 ? -3.257 -5.916 11.657 1.00 98.81 89 ASP A C 1
ATOM 662 O O . ASP A 1 89 ? -3.954 -6.551 10.858 1.00 98.81 89 ASP A O 1
ATOM 666 N N . VAL A 1 90 ? -2.035 -5.479 11.359 1.00 98.81 90 VAL A N 1
ATOM 667 C CA . VAL A 1 90 ? -1.373 -5.617 10.055 1.00 98.81 90 VAL A CA 1
ATOM 668 C C . VAL A 1 90 ? 0.082 -6.027 10.235 1.00 98.81 90 VAL A C 1
ATOM 670 O O . VAL A 1 90 ? 0.754 -5.526 11.127 1.00 98.81 90 VAL A O 1
ATOM 673 N N . ALA A 1 91 ? 0.591 -6.904 9.376 1.00 98.44 91 ALA A N 1
ATOM 674 C CA . ALA A 1 91 ? 2.022 -7.152 9.239 1.00 98.44 91 ALA A CA 1
ATOM 675 C C . ALA A 1 91 ? 2.542 -6.330 8.061 1.00 98.44 91 ALA A C 1
ATOM 677 O O . ALA A 1 91 ? 2.060 -6.508 6.943 1.00 98.44 91 ALA A O 1
ATOM 678 N N . LEU A 1 92 ? 3.517 -5.460 8.308 1.00 97.62 92 LEU A N 1
ATOM 679 C CA . LEU A 1 92 ? 4.116 -4.572 7.317 1.00 97.62 92 LEU A CA 1
ATOM 680 C C . LEU A 1 92 ? 5.610 -4.869 7.138 1.00 97.62 92 LEU A C 1
ATOM 682 O O . LEU A 1 92 ? 6.295 -5.409 8.017 1.00 97.62 92 LEU A O 1
ATOM 686 N N . ARG A 1 93 ? 6.111 -4.514 5.961 1.00 95.38 93 ARG A N 1
ATOM 687 C CA . ARG A 1 93 ? 7.531 -4.407 5.620 1.00 95.38 93 ARG A CA 1
ATOM 688 C C . ARG A 1 93 ? 7.821 -2.966 5.234 1.00 95.38 93 ARG A C 1
ATOM 690 O O . ARG A 1 93 ? 6.909 -2.272 4.798 1.00 95.38 93 ARG A O 1
ATOM 697 N N . HIS A 1 94 ? 9.067 -2.542 5.417 1.00 95.31 94 HIS A N 1
ATOM 698 C CA . HIS A 1 94 ? 9.513 -1.173 5.139 1.00 95.31 94 HIS A CA 1
ATOM 699 C C . HIS A 1 94 ? 8.666 -0.097 5.845 1.00 95.31 94 HIS A C 1
ATOM 701 O O . HIS A 1 94 ? 8.328 0.937 5.283 1.00 95.31 94 HIS A O 1
ATOM 707 N N . ALA A 1 95 ? 8.254 -0.372 7.088 1.00 95.81 95 ALA A N 1
ATOM 708 C CA . ALA A 1 95 ? 7.414 0.523 7.883 1.00 95.81 95 ALA A CA 1
ATOM 709 C C . ALA A 1 95 ? 8.232 1.557 8.677 1.00 95.81 95 ALA A C 1
ATOM 711 O O . ALA A 1 95 ? 7.777 2.050 9.715 1.00 95.81 95 ALA A O 1
ATOM 712 N N . GLU A 1 96 ? 9.451 1.871 8.231 1.00 92.94 96 GLU A N 1
ATOM 713 C CA . GLU A 1 96 ? 10.277 2.893 8.859 1.00 92.94 96 GLU A CA 1
ATOM 714 C C . GLU A 1 96 ? 9.525 4.235 8.889 1.00 92.94 96 GLU A C 1
ATOM 716 O O . GLU A 1 96 ? 8.862 4.645 7.937 1.00 92.94 96 GLU A O 1
ATOM 721 N N . GLY A 1 97 ? 9.572 4.911 10.038 1.00 92.56 97 GLY A N 1
ATOM 722 C CA . GLY A 1 97 ? 8.864 6.176 10.240 1.00 92.56 97 GLY A CA 1
ATOM 723 C C . GLY A 1 97 ? 7.344 6.064 10.412 1.00 92.56 97 GLY A C 1
ATOM 724 O O . GLY A 1 97 ? 6.697 7.095 10.577 1.00 92.56 97 GLY A O 1
ATOM 725 N N . LEU A 1 98 ? 6.746 4.864 10.405 1.00 97.75 98 LEU A N 1
ATOM 726 C CA . LEU A 1 98 ? 5.342 4.700 10.792 1.00 97.75 98 LEU A CA 1
ATOM 727 C C . LEU A 1 98 ? 5.193 4.829 12.315 1.00 97.75 98 LEU A C 1
ATOM 729 O O . LEU A 1 98 ? 5.727 4.019 13.076 1.00 97.75 98 LEU A O 1
ATOM 733 N N . ALA A 1 99 ? 4.431 5.827 12.751 1.00 98.06 99 ALA A N 1
ATOM 734 C CA . ALA A 1 99 ? 4.125 6.081 14.153 1.00 98.06 99 ALA A CA 1
ATOM 735 C C . ALA A 1 99 ? 2.714 6.659 14.299 1.00 98.06 99 ALA A C 1
ATOM 737 O O . ALA A 1 99 ? 2.098 7.090 13.325 1.00 98.06 99 ALA A O 1
ATOM 738 N N . SER A 1 100 ? 2.192 6.665 15.525 1.00 98.69 100 SER A N 1
ATOM 739 C CA . SER A 1 100 ? 0.929 7.348 15.809 1.00 98.69 100 SER A CA 1
ATOM 740 C C . SER A 1 100 ? 1.069 8.856 15.586 1.00 98.69 100 SER A C 1
ATOM 742 O O . SER A 1 100 ? 2.090 9.449 15.935 1.00 98.69 100 SER A O 1
ATOM 744 N N . VAL A 1 101 ? 0.024 9.459 15.035 1.00 98.69 101 VAL A N 1
ATOM 745 C CA . VAL A 1 101 ? -0.104 10.891 14.756 1.00 98.69 101 VAL A CA 1
ATOM 746 C C . VAL A 1 101 ? -1.376 11.427 15.411 1.00 98.69 101 VAL A C 1
ATOM 748 O O . VAL A 1 101 ? -2.244 10.658 15.833 1.00 98.69 101 VAL A O 1
ATOM 751 N N . ASP A 1 102 ? -1.504 12.746 15.523 1.00 98.50 102 ASP A N 1
ATOM 752 C CA . ASP A 1 102 ? -2.767 13.342 15.956 1.00 98.50 102 ASP A CA 1
ATOM 753 C C . ASP A 1 102 ? -3.851 13.256 14.858 1.00 98.50 102 ASP A C 1
ATOM 755 O O . ASP A 1 102 ? -3.580 13.002 13.681 1.00 98.50 102 ASP A O 1
ATOM 759 N N . GLU A 1 103 ? -5.113 13.445 15.252 1.00 98.38 103 GLU A N 1
ATOM 760 C CA . GLU A 1 103 ? -6.253 13.375 14.328 1.00 98.38 103 GLU A CA 1
ATOM 761 C C . GLU A 1 103 ? -6.192 14.459 13.233 1.00 98.38 103 GLU A C 1
ATOM 763 O O . GLU A 1 103 ? -6.680 14.238 12.125 1.00 98.38 103 GLU A O 1
ATOM 768 N N . THR A 1 104 ? -5.557 15.604 13.500 1.00 98.38 104 THR A N 1
ATOM 769 C CA . THR A 1 104 ? -5.402 16.694 12.525 1.00 98.38 104 THR A CA 1
ATOM 770 C C . THR A 1 104 ? -4.435 16.296 11.412 1.00 98.38 104 THR A C 1
ATOM 772 O O . THR A 1 104 ? -4.734 16.491 10.236 1.00 98.38 104 THR A O 1
ATOM 775 N N . ALA A 1 105 ? -3.302 15.687 11.756 1.00 98.31 105 ALA A N 1
ATOM 776 C CA . ALA A 1 105 ? -2.335 15.157 10.806 1.00 98.31 105 ALA A CA 1
ATOM 777 C C . ALA A 1 105 ? -2.932 14.005 9.985 1.00 98.31 105 ALA A C 1
ATOM 779 O O . ALA A 1 105 ? -2.742 13.958 8.770 1.00 98.31 105 ALA A O 1
ATOM 780 N N . ALA A 1 106 ? -3.709 13.118 10.616 1.00 98.06 106 ALA A N 1
ATOM 781 C CA . ALA A 1 106 ? -4.443 12.065 9.912 1.00 98.06 106 ALA A CA 1
ATOM 782 C C . ALA A 1 106 ? -5.437 12.647 8.885 1.00 98.06 106 ALA A C 1
ATOM 784 O O . ALA A 1 106 ? -5.472 12.207 7.735 1.00 98.06 106 ALA A O 1
ATOM 785 N N . LEU A 1 107 ? -6.192 13.691 9.259 1.00 96.94 107 LEU A N 1
ATOM 786 C CA . LEU A 1 107 ? -7.069 14.429 8.337 1.00 96.94 107 LEU A CA 1
ATOM 787 C C . LEU A 1 107 ? -6.295 15.120 7.206 1.00 96.94 107 LEU A C 1
ATOM 789 O O . LEU A 1 107 ? -6.805 15.218 6.092 1.00 96.94 107 LEU A O 1
ATOM 793 N N . ALA A 1 108 ? -5.065 15.562 7.471 1.00 96.50 108 ALA A N 1
ATOM 794 C CA . ALA A 1 108 ? -4.164 16.133 6.471 1.00 96.50 108 ALA A CA 1
ATOM 795 C C . ALA A 1 108 ? -3.495 15.075 5.566 1.00 96.50 108 ALA A C 1
ATOM 797 O O . ALA A 1 108 ? -2.713 15.431 4.687 1.00 96.50 108 ALA A O 1
ATOM 798 N N . GLY A 1 109 ? -3.809 13.787 5.750 1.00 95.69 109 GLY A N 1
ATOM 799 C CA . GLY A 1 109 ? -3.343 12.695 4.895 1.00 95.69 109 GLY A CA 1
ATOM 800 C C . GLY A 1 109 ? -2.131 11.926 5.419 1.00 95.69 109 GLY A C 1
ATOM 801 O O . GLY A 1 109 ? -1.577 11.126 4.669 1.00 95.69 109 GLY A O 1
ATOM 802 N N . ALA A 1 110 ? -1.722 12.125 6.675 1.00 97.81 110 ALA A N 1
ATOM 803 C CA . ALA A 1 110 ? -0.726 11.264 7.311 1.00 97.81 110 ALA A CA 1
ATOM 804 C C . ALA A 1 110 ? -1.295 9.862 7.588 1.00 97.81 110 ALA A C 1
ATOM 806 O O . ALA A 1 110 ? -2.504 9.697 7.793 1.00 97.81 110 ALA A O 1
ATOM 807 N N . ASN A 1 111 ? -0.412 8.857 7.629 1.00 98.31 111 ASN A N 1
ATOM 808 C CA . ASN A 1 111 ? -0.759 7.454 7.872 1.00 98.31 111 ASN A CA 1
ATOM 809 C C . ASN A 1 111 ? -1.890 6.978 6.953 1.00 98.31 111 ASN A C 1
ATOM 811 O O . ASN A 1 111 ? -2.893 6.424 7.411 1.00 98.31 111 ASN A O 1
ATOM 815 N N . LEU A 1 112 ? -1.752 7.260 5.658 1.00 98.25 112 LEU A N 1
ATOM 816 C CA . LEU A 1 112 ? -2.743 6.904 4.657 1.00 98.25 112 LEU A CA 1
ATOM 817 C C . LEU A 1 112 ? -2.428 5.516 4.109 1.00 98.25 112 LEU A C 1
ATOM 819 O O . LEU A 1 112 ? -1.294 5.232 3.737 1.00 98.25 112 LEU A O 1
ATOM 823 N N . PHE A 1 113 ? -3.438 4.661 4.012 1.00 98.56 113 PHE A N 1
ATOM 824 C CA . PHE A 1 113 ? -3.301 3.288 3.550 1.00 98.56 113 PHE A CA 1
ATOM 825 C C . PHE A 1 113 ? -4.364 2.950 2.510 1.00 98.56 113 PHE A C 1
ATOM 827 O O . PHE A 1 113 ? -5.515 3.367 2.628 1.00 98.56 113 PHE A O 1
ATOM 834 N N . GLY A 1 114 ? -3.988 2.142 1.524 1.00 98.25 114 GLY A N 1
ATOM 835 C CA . GLY A 1 114 ? -4.908 1.428 0.648 1.00 98.25 114 GLY A CA 1
ATOM 836 C C . GLY A 1 114 ? -5.019 -0.024 1.100 1.00 98.25 114 GLY A C 1
ATOM 837 O O . GLY A 1 114 ? -4.003 -0.712 1.193 1.00 98.25 114 GLY A O 1
ATOM 838 N N . VAL A 1 115 ? -6.236 -0.497 1.373 1.00 98.31 115 VAL A N 1
ATOM 839 C CA . VAL A 1 115 ? -6.521 -1.914 1.641 1.00 98.31 115 VAL A CA 1
ATOM 840 C C . VAL A 1 115 ? -7.275 -2.528 0.465 1.00 98.31 115 VAL A C 1
ATOM 842 O O . VAL A 1 115 ? -8.332 -2.039 0.060 1.00 98.31 115 VAL A O 1
ATOM 845 N N . VAL A 1 116 ? -6.723 -3.598 -0.103 1.00 98.25 116 VAL A N 1
ATOM 846 C CA . VAL A 1 116 ? -7.189 -4.175 -1.371 1.00 98.25 116 VAL A CA 1
ATOM 847 C C . VAL A 1 116 ? -8.034 -5.413 -1.109 1.00 98.25 116 VAL A C 1
ATOM 849 O O . VAL A 1 116 ? -7.614 -6.339 -0.414 1.00 98.25 116 VAL A O 1
ATOM 852 N N . GLY A 1 117 ? -9.244 -5.423 -1.661 1.00 96.44 117 GLY A N 1
ATOM 853 C CA . GLY A 1 117 ? -10.144 -6.567 -1.573 1.00 96.44 117 GLY A CA 1
ATOM 854 C C . GLY A 1 117 ? -9.774 -7.712 -2.504 1.00 96.44 117 GLY A C 1
ATOM 855 O O . GLY A 1 117 ? -8.951 -7.540 -3.401 1.00 96.44 117 GLY A O 1
ATOM 856 N N . PRO A 1 118 ? -10.435 -8.872 -2.351 1.00 92.00 118 PRO A N 1
ATOM 857 C CA . PRO A 1 118 ? -10.238 -10.010 -3.251 1.00 92.00 118 PRO A CA 1
ATOM 858 C C . PRO A 1 118 ? -10.660 -9.715 -4.701 1.00 92.00 118 PRO A C 1
ATOM 860 O O . PRO A 1 118 ? -10.188 -10.373 -5.618 1.00 92.00 118 PRO A O 1
ATOM 863 N N . ASP A 1 119 ? -11.535 -8.732 -4.900 1.00 92.25 119 ASP A N 1
ATOM 864 C CA . ASP A 1 119 ? -12.021 -8.235 -6.189 1.00 92.25 119 ASP A CA 1
ATOM 865 C C . ASP A 1 119 ? -11.158 -7.101 -6.771 1.00 92.25 119 ASP A C 1
ATOM 867 O O . ASP A 1 119 ? -11.512 -6.527 -7.795 1.00 92.25 119 ASP A O 1
ATOM 871 N N . GLY A 1 120 ? -10.056 -6.738 -6.107 1.00 93.69 120 GLY A N 1
ATOM 872 C CA . GLY A 1 120 ? -9.214 -5.600 -6.483 1.00 93.69 120 GLY A CA 1
ATOM 873 C C . GLY A 1 120 ? -9.735 -4.246 -5.997 1.00 93.69 120 GLY A C 1
ATOM 874 O O . GLY A 1 120 ? -8.987 -3.274 -6.018 1.00 93.69 120 GLY A O 1
ATOM 875 N N . THR A 1 121 ? -10.966 -4.167 -5.475 1.00 96.25 121 THR A N 1
ATOM 876 C CA . THR A 1 121 ? -11.529 -2.911 -4.965 1.00 96.25 121 THR A CA 1
ATOM 877 C C . THR A 1 121 ? -10.685 -2.399 -3.800 1.00 96.25 121 THR A C 1
ATOM 879 O O . THR A 1 121 ? -10.541 -3.080 -2.773 1.00 96.25 121 THR A O 1
ATOM 882 N N . VAL A 1 122 ? -10.152 -1.187 -3.946 1.00 97.81 122 VAL A N 1
ATOM 883 C CA . VAL A 1 122 ? -9.327 -0.524 -2.935 1.00 97.81 122 VAL A CA 1
ATOM 884 C C . VAL A 1 122 ? -10.198 0.340 -2.036 1.00 97.81 122 VAL A C 1
ATOM 886 O O . VAL A 1 122 ? -10.971 1.170 -2.507 1.00 97.81 122 VAL A O 1
ATOM 889 N N . GLU A 1 123 ? -10.026 0.184 -0.727 1.00 98.19 123 GLU A N 1
ATOM 890 C CA . GLU A 1 123 ? -10.474 1.188 0.227 1.00 98.19 123 GLU A CA 1
ATOM 891 C C . GLU A 1 123 ? -9.292 2.018 0.714 1.00 98.19 123 GLU A C 1
ATOM 893 O O . GLU A 1 123 ? -8.293 1.459 1.167 1.00 98.19 123 GLU A O 1
ATOM 898 N N . ILE A 1 124 ? -9.416 3.343 0.657 1.00 98.19 124 ILE A N 1
ATOM 899 C CA . ILE A 1 124 ? -8.436 4.255 1.243 1.00 98.19 124 ILE A CA 1
ATOM 900 C C . ILE A 1 124 ? -8.894 4.607 2.658 1.00 98.19 124 ILE A C 1
ATOM 902 O O . ILE A 1 124 ? -10.035 5.012 2.882 1.00 98.19 124 ILE A O 1
ATOM 906 N N . LEU A 1 125 ? -7.995 4.463 3.626 1.00 98.44 125 LEU A N 1
ATOM 907 C CA . LEU A 1 125 ? -8.227 4.829 5.019 1.00 98.44 125 LEU A CA 1
ATOM 908 C C . LEU A 1 125 ? -7.011 5.552 5.598 1.00 98.44 125 LEU A C 1
ATOM 910 O O . LEU A 1 125 ? -5.891 5.313 5.159 1.00 98.44 125 LEU A O 1
ATOM 914 N N . SER A 1 126 ? -7.214 6.395 6.607 1.00 98.62 126 SER A N 1
ATOM 915 C CA . SER A 1 126 ? -6.128 6.899 7.460 1.00 98.62 126 SER A CA 1
ATOM 916 C C . SER A 1 126 ? -6.234 6.294 8.861 1.00 98.62 126 SER A C 1
ATOM 918 O O . SER A 1 126 ? -7.333 5.955 9.306 1.00 98.62 126 SER A O 1
ATOM 920 N N . ALA A 1 127 ? -5.109 6.136 9.558 1.00 98.75 127 ALA A N 1
ATOM 921 C CA . ALA A 1 127 ? -5.065 5.676 10.944 1.00 98.75 127 ALA A CA 1
ATOM 922 C C . ALA A 1 127 ? -4.263 6.651 11.814 1.00 98.75 127 ALA A C 1
ATOM 924 O O . ALA A 1 127 ? -3.038 6.726 11.707 1.00 98.75 127 ALA A O 1
ATOM 925 N N . ALA A 1 128 ? -4.935 7.364 12.722 1.00 98.75 128 ALA A N 1
ATOM 926 C CA . ALA A 1 128 ? -4.233 8.245 13.657 1.00 98.75 128 ALA A CA 1
ATOM 927 C C . ALA A 1 128 ? -3.382 7.429 14.646 1.00 98.75 128 ALA A C 1
ATOM 929 O O . ALA A 1 128 ? -2.239 7.768 14.937 1.00 98.75 128 ALA A O 1
ATOM 930 N N . GLY A 1 129 ? -3.899 6.294 15.123 1.00 98.69 129 GLY A N 1
ATOM 931 C CA . GLY A 1 129 ? -3.127 5.370 15.943 1.00 98.69 129 GLY A CA 1
ATOM 932 C C . GLY A 1 129 ? -2.431 4.307 15.099 1.00 98.69 129 GLY A C 1
ATOM 933 O O . GLY A 1 129 ? -3.100 3.534 14.419 1.00 98.69 129 GLY A O 1
ATOM 934 N N . ALA A 1 130 ? -1.108 4.221 15.220 1.00 98.56 130 ALA A N 1
ATOM 935 C CA . ALA A 1 130 ? -0.277 3.143 14.691 1.00 98.56 130 ALA A CA 1
ATOM 936 C C . ALA A 1 130 ? 0.694 2.683 15.787 1.00 98.56 130 ALA A C 1
ATOM 938 O O . ALA A 1 130 ? 1.632 3.396 16.153 1.00 98.56 130 ALA A O 1
ATOM 939 N N . GLU A 1 131 ? 0.426 1.512 16.356 1.00 98.38 131 GLU A N 1
ATOM 940 C CA . GLU A 1 131 ? 1.151 0.960 17.502 1.00 98.38 131 GLU A CA 1
ATOM 941 C C . GLU A 1 131 ? 1.906 -0.301 17.081 1.00 98.38 131 GLU A C 1
ATOM 943 O O . GLU A 1 131 ? 1.289 -1.248 16.601 1.00 98.38 131 GLU A O 1
ATOM 948 N N . LEU A 1 132 ? 3.231 -0.332 17.251 1.00 98.06 132 LEU A N 1
ATOM 949 C CA . LEU A 1 132 ? 4.031 -1.524 16.966 1.00 98.06 132 LEU A CA 1
ATOM 950 C C . LEU A 1 132 ? 3.795 -2.571 18.064 1.00 98.06 132 LEU A C 1
ATOM 952 O O . LEU A 1 132 ? 4.235 -2.395 19.197 1.00 98.06 132 LEU A O 1
ATOM 956 N N . ILE A 1 133 ? 3.135 -3.673 17.710 1.00 98.12 133 ILE A N 1
ATOM 957 C CA . ILE A 1 133 ? 2.769 -4.759 18.635 1.00 98.12 133 ILE A CA 1
ATOM 958 C C . ILE A 1 133 ? 3.642 -6.016 18.478 1.00 98.12 133 ILE A C 1
ATOM 960 O O . ILE A 1 133 ? 3.487 -6.970 19.236 1.00 98.12 133 ILE A O 1
ATOM 964 N N . GLY A 1 134 ? 4.591 -6.018 17.532 1.00 93.69 134 GLY A N 1
ATOM 965 C CA . GLY A 1 134 ? 5.693 -6.990 17.479 1.00 93.69 134 GLY A CA 1
ATOM 966 C C . GLY A 1 134 ? 6.193 -7.304 16.067 1.00 93.69 134 GLY A C 1
ATOM 967 O O . GLY A 1 134 ? 5.396 -7.446 15.156 1.00 93.69 134 GLY A O 1
ATOM 968 N N . GLY A 1 135 ? 7.508 -7.445 15.858 1.00 90.25 135 GLY A N 1
ATOM 969 C CA . GLY A 1 135 ? 8.099 -8.018 14.630 1.00 90.25 135 GLY A CA 1
ATOM 970 C C . GLY A 1 135 ? 7.602 -7.454 13.283 1.00 90.25 135 GLY A C 1
ATOM 971 O O . GLY A 1 135 ? 7.364 -8.226 12.356 1.00 90.25 135 GLY A O 1
ATOM 972 N N . GLY A 1 136 ? 7.389 -6.137 13.179 1.00 95.12 136 GLY A N 1
ATOM 973 C CA . GLY A 1 136 ? 6.798 -5.498 11.989 1.00 95.12 136 GLY A CA 1
ATOM 974 C C . GLY A 1 136 ? 5.268 -5.583 11.917 1.00 95.12 136 GLY A C 1
ATOM 975 O O . GLY A 1 136 ? 4.674 -5.281 10.887 1.00 95.12 136 GLY A O 1
ATOM 976 N N . THR A 1 137 ? 4.622 -6.001 13.002 1.00 98.56 137 THR A N 1
ATOM 977 C CA . THR A 1 137 ? 3.169 -6.026 13.172 1.00 98.56 137 THR A CA 1
ATOM 978 C C . THR A 1 137 ? 2.713 -4.772 13.892 1.00 98.56 137 THR A C 1
ATOM 980 O O . THR A 1 137 ? 3.209 -4.459 14.977 1.00 98.56 137 THR A O 1
ATOM 983 N N . TYR A 1 138 ? 1.740 -4.087 13.309 1.00 98.81 138 TYR A N 1
ATOM 984 C CA . TYR A 1 138 ? 1.162 -2.863 13.831 1.00 98.81 138 TYR A CA 1
ATOM 985 C C . TYR A 1 138 ? -0.323 -3.053 14.103 1.00 98.81 138 TYR A C 1
ATOM 987 O O . TYR A 1 138 ? -1.026 -3.694 13.325 1.00 98.81 138 TYR A O 1
ATOM 995 N N . ARG A 1 139 ? -0.807 -2.445 15.182 1.00 98.81 139 ARG A N 1
ATOM 996 C CA . ARG A 1 139 ? -2.228 -2.215 15.415 1.00 98.81 139 ARG A CA 1
ATOM 997 C C . ARG A 1 139 ? -2.581 -0.809 14.965 1.00 98.81 139 ARG A C 1
ATOM 999 O O . ARG A 1 139 ? -2.109 0.170 15.547 1.00 98.81 139 ARG A O 1
ATOM 1006 N N . LEU A 1 140 ? -3.428 -0.722 13.948 1.00 98.81 140 LEU A N 1
ATOM 1007 C CA . LEU A 1 140 ? -4.020 0.525 13.488 1.00 98.81 140 LEU A CA 1
ATOM 1008 C C . LEU A 1 140 ? -5.332 0.774 14.241 1.00 98.81 140 LEU A C 1
ATOM 1010 O O . LEU A 1 140 ? -6.142 -0.142 14.394 1.00 98.81 140 LEU A O 1
ATOM 1014 N N . LYS A 1 141 ? -5.545 1.997 14.726 1.00 98.69 141 LYS A N 1
ATOM 1015 C CA . LYS A 1 141 ? -6.740 2.413 15.484 1.00 98.69 141 LYS A CA 1
ATOM 1016 C C . LYS A 1 141 ? -7.075 3.875 15.206 1.00 98.69 141 LYS A C 1
ATOM 1018 O O . LYS A 1 141 ? -6.246 4.600 14.658 1.00 98.69 141 LYS A O 1
ATOM 1023 N N . THR A 1 142 ? -8.271 4.310 15.606 1.00 98.56 142 THR A N 1
ATOM 1024 C CA . THR A 1 142 ? -8.772 5.665 15.303 1.00 98.56 142 THR A CA 1
ATOM 1025 C C . THR A 1 142 ? -8.739 5.892 13.791 1.00 98.56 142 THR A C 1
ATOM 1027 O O . THR A 1 142 ? -7.970 6.698 13.266 1.00 98.56 142 THR A O 1
ATOM 1030 N N . LEU A 1 143 ? -9.515 5.071 13.084 1.00 98.75 143 LEU A N 1
ATOM 1031 C CA . LEU A 1 143 ? -9.476 4.975 11.631 1.00 98.75 143 LEU A CA 1
ATOM 1032 C C . LEU A 1 143 ? -10.409 6.008 11.001 1.00 98.75 143 LEU A C 1
ATOM 1034 O O . LEU A 1 143 ? -11.535 6.179 11.453 1.00 98.75 143 LEU A O 1
ATOM 1038 N N . LEU A 1 144 ? -9.994 6.632 9.908 1.00 98.44 144 LEU A N 1
ATOM 1039 C CA . LEU A 1 144 ? -10.873 7.385 9.021 1.00 98.44 144 LEU A CA 1
ATOM 1040 C C . LEU A 1 144 ? -11.064 6.564 7.741 1.00 98.44 144 LEU A C 1
ATOM 1042 O O . LEU A 1 144 ? -10.101 6.345 7.011 1.00 98.44 144 LEU A O 1
ATOM 1046 N N . ARG A 1 145 ? -12.274 6.033 7.522 1.00 97.94 145 ARG A N 1
ATOM 1047 C CA . ARG A 1 145 ? -12.586 5.038 6.474 1.00 97.94 145 ARG A CA 1
ATOM 1048 C C . ARG A 1 145 ? -13.133 5.668 5.191 1.00 97.94 145 ARG A C 1
ATOM 1050 O O . ARG A 1 145 ? -13.636 6.790 5.226 1.00 97.94 145 ARG A O 1
ATOM 1057 N N . GLY A 1 146 ? -13.107 4.901 4.098 1.00 97.31 146 GLY A N 1
ATOM 1058 C CA . GLY A 1 146 ? -13.796 5.239 2.850 1.00 97.31 146 GLY A CA 1
ATOM 1059 C C . GLY A 1 146 ? -13.357 6.555 2.210 1.00 97.31 146 GLY A C 1
ATOM 1060 O O . GLY A 1 146 ? -14.181 7.273 1.656 1.00 97.31 146 GLY A O 1
ATOM 1061 N N . LEU A 1 147 ? -12.081 6.917 2.327 1.00 97.06 147 LEU A N 1
ATOM 1062 C CA . LEU A 1 147 ? -11.572 8.189 1.826 1.00 97.06 147 LEU A CA 1
ATOM 1063 C C . LEU A 1 147 ? -11.519 8.219 0.297 1.00 97.06 147 LEU A C 1
ATOM 1065 O O . LEU A 1 147 ? -11.315 7.195 -0.354 1.00 97.06 147 LEU A O 1
ATOM 1069 N N . ALA A 1 148 ? -11.642 9.424 -0.254 1.00 94.06 148 ALA A N 1
ATOM 1070 C CA . ALA A 1 148 ? -11.381 9.733 -1.655 1.00 94.06 148 ALA A CA 1
ATOM 1071 C C . ALA A 1 148 ? -12.095 8.815 -2.669 1.00 94.06 148 ALA A C 1
ATOM 1073 O O . ALA A 1 148 ? -11.458 8.186 -3.514 1.00 94.06 148 ALA A O 1
ATOM 1074 N N . GLY A 1 149 ? -13.425 8.738 -2.575 1.00 93.94 149 GLY A N 1
ATOM 1075 C CA . GLY A 1 149 ? -14.256 7.973 -3.509 1.00 93.94 149 GLY A CA 1
ATOM 1076 C C . GLY A 1 149 ? -14.334 6.476 -3.201 1.00 93.94 149 GLY A C 1
ATOM 1077 O O . GLY A 1 149 ? -14.896 5.718 -3.989 1.00 93.94 149 GLY A O 1
ATOM 1078 N N . SER A 1 150 ? -13.764 6.031 -2.076 1.00 97.25 150 SER A N 1
ATOM 1079 C CA . SER A 1 150 ? -13.762 4.625 -1.660 1.00 97.25 150 SER A CA 1
ATOM 1080 C C . SER A 1 150 ? -14.835 4.264 -0.627 1.00 97.25 150 SER A C 1
ATOM 1082 O O . SER A 1 150 ? -14.814 3.171 -0.062 1.00 97.25 150 SER A O 1
ATOM 1084 N N . GLU A 1 151 ? -15.810 5.145 -0.394 1.00 97.38 151 GLU A N 1
ATOM 1085 C CA . GLU A 1 151 ? -16.882 4.991 0.597 1.00 97.38 151 GLU A CA 1
ATOM 1086 C C . GLU A 1 151 ? -17.630 3.660 0.461 1.00 97.38 151 GLU A C 1
ATOM 1088 O O . GLU A 1 151 ? -17.922 3.002 1.461 1.00 97.38 151 GLU A O 1
ATOM 1093 N N . GLY A 1 152 ? -17.903 3.226 -0.775 1.00 96.56 152 GLY A N 1
ATOM 1094 C CA . GLY A 1 152 ? -18.578 1.953 -1.041 1.00 96.56 152 GLY A CA 1
ATOM 1095 C C . GLY A 1 152 ? -17.798 0.741 -0.521 1.00 96.56 152 GLY A C 1
ATOM 1096 O O . GLY A 1 152 ? -18.396 -0.220 -0.035 1.00 96.56 152 GLY A O 1
ATOM 1097 N N . ALA A 1 153 ? -16.463 0.803 -0.543 1.00 97.19 153 ALA A N 1
ATOM 1098 C CA . ALA A 1 153 ? -15.611 -0.270 -0.047 1.00 97.19 153 ALA A CA 1
ATOM 1099 C C . ALA A 1 153 ? -15.624 -0.359 1.490 1.00 97.19 153 ALA A C 1
ATOM 1101 O O . ALA A 1 153 ? -15.512 -1.462 2.021 1.00 97.19 153 ALA A O 1
ATOM 1102 N N . ALA A 1 154 ? -15.870 0.748 2.202 1.00 97.19 154 ALA A N 1
ATOM 1103 C CA . ALA A 1 154 ? -15.997 0.770 3.666 1.00 97.19 154 ALA A CA 1
ATOM 1104 C C . ALA A 1 154 ? -17.222 0.014 4.195 1.00 97.19 154 ALA A C 1
ATOM 1106 O O . ALA A 1 154 ? -17.275 -0.333 5.375 1.00 97.19 154 ALA A O 1
ATOM 1107 N N . GLY A 1 155 ? -18.211 -0.243 3.333 1.00 96.25 155 GLY A N 1
ATOM 1108 C CA . GLY A 1 155 ? -19.413 -1.004 3.666 1.00 96.25 155 GLY A CA 1
ATOM 1109 C C . GLY A 1 155 ? -19.207 -2.521 3.714 1.00 96.25 155 GLY A C 1
ATOM 1110 O O . GLY A 1 155 ? -20.121 -3.241 4.117 1.00 96.25 155 GLY A O 1
ATOM 1111 N N . ARG A 1 156 ? -18.035 -3.031 3.309 1.00 95.81 156 ARG A N 1
ATOM 1112 C CA . ARG A 1 156 ? -17.746 -4.473 3.268 1.00 95.81 156 ARG A CA 1
ATOM 1113 C C . ARG A 1 156 ? -17.047 -4.962 4.533 1.00 95.81 156 ARG A C 1
ATOM 1115 O O . ARG A 1 156 ? -16.415 -4.200 5.256 1.00 95.81 156 ARG A O 1
ATOM 1122 N N . THR A 1 157 ? -17.095 -6.274 4.755 1.00 97.62 157 THR A N 1
ATOM 1123 C CA . THR A 1 157 ? -16.116 -6.928 5.633 1.00 97.62 157 THR A CA 1
ATOM 1124 C C . THR A 1 157 ? -14.904 -7.314 4.796 1.00 97.62 157 THR A C 1
ATOM 1126 O O . THR A 1 157 ? -15.015 -8.153 3.904 1.00 97.62 157 THR A O 1
ATOM 1129 N N . LEU A 1 158 ? -13.748 -6.723 5.083 1.00 98.00 158 LEU A N 1
ATOM 1130 C CA . LEU A 1 158 ? -12.473 -7.161 4.531 1.00 98.00 158 LEU A CA 1
ATOM 1131 C C . LEU A 1 158 ? -11.935 -8.302 5.398 1.00 98.00 158 LEU A C 1
ATOM 1133 O O . LEU A 1 158 ? -11.734 -8.129 6.600 1.00 98.00 158 LEU A O 1
ATOM 1137 N N . ALA A 1 159 ? -11.718 -9.474 4.808 1.00 97.38 159 ALA A N 1
ATOM 1138 C CA . ALA A 1 159 ? -11.107 -10.594 5.515 1.00 97.38 159 ALA A CA 1
ATOM 1139 C C . ALA A 1 159 ? -9.625 -10.319 5.827 1.00 97.38 159 ALA A C 1
ATOM 1141 O O . ALA A 1 159 ? -8.963 -9.545 5.134 1.00 97.38 159 ALA A O 1
ATOM 1142 N N . ALA A 1 160 ? -9.095 -10.999 6.846 1.00 98.31 160 ALA A N 1
ATOM 1143 C CA . ALA A 1 160 ? -7.655 -11.035 7.082 1.00 98.31 160 ALA A CA 1
ATOM 1144 C C . ALA A 1 160 ? -6.914 -11.625 5.865 1.00 98.31 160 ALA A C 1
ATOM 1146 O O . ALA A 1 160 ? -7.468 -12.418 5.102 1.00 98.31 160 ALA A O 1
ATOM 1147 N N . GLY A 1 161 ? -5.646 -11.259 5.702 1.00 98.12 161 GLY A N 1
ATOM 1148 C CA . GLY A 1 161 ? -4.797 -11.663 4.583 1.00 98.12 161 GLY A CA 1
ATOM 1149 C C . GLY A 1 161 ? -4.861 -10.727 3.375 1.00 98.12 161 GLY A C 1
ATOM 1150 O O . GLY A 1 161 ? -4.065 -10.896 2.452 1.00 98.12 161 GLY A O 1
ATOM 1151 N N . ALA A 1 162 ? -5.749 -9.729 3.389 1.00 98.31 162 ALA A N 1
ATOM 1152 C CA . ALA A 1 162 ? -5.828 -8.692 2.364 1.00 98.31 162 ALA A CA 1
ATOM 1153 C C . ALA A 1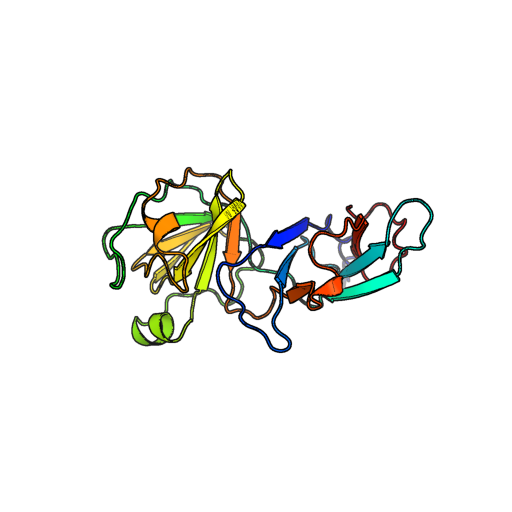 162 ? -4.546 -7.849 2.299 1.00 98.31 162 ALA A C 1
ATOM 1155 O O . ALA A 1 162 ? -3.947 -7.557 3.339 1.00 98.31 162 ALA A O 1
ATOM 1156 N N . LEU A 1 163 ? -4.158 -7.437 1.090 1.00 98.38 163 LEU A N 1
ATOM 1157 C CA . LEU A 1 163 ? -3.032 -6.531 0.864 1.00 98.38 163 LEU A CA 1
ATOM 1158 C C . LEU A 1 163 ? -3.333 -5.166 1.494 1.00 98.38 163 LEU A C 1
ATOM 1160 O O . LEU A 1 163 ? -4.422 -4.616 1.319 1.00 98.38 163 LEU A O 1
ATOM 1164 N N . ILE A 1 164 ? -2.348 -4.622 2.198 1.00 98.62 164 ILE A N 1
ATOM 1165 C CA . ILE A 1 164 ? -2.337 -3.237 2.664 1.00 98.62 164 ILE A CA 1
ATOM 1166 C C . ILE A 1 164 ? -1.058 -2.561 2.177 1.00 98.62 164 ILE A C 1
ATOM 1168 O O . ILE A 1 164 ? 0.017 -3.159 2.231 1.00 98.62 164 ILE A O 1
ATOM 1172 N N . VAL A 1 165 ? -1.185 -1.327 1.700 1.00 98.25 165 VAL A N 1
ATOM 1173 C CA . VAL A 1 165 ? -0.077 -0.507 1.197 1.00 98.25 165 VAL A CA 1
ATOM 1174 C C . VAL A 1 165 ? -0.183 0.884 1.811 1.00 98.25 165 VAL A C 1
ATOM 1176 O O . VAL A 1 165 ? -1.268 1.463 1.821 1.00 98.25 165 VAL A O 1
ATOM 1179 N N . ARG A 1 166 ? 0.919 1.421 2.334 1.00 98.06 166 ARG A N 1
ATOM 1180 C CA . ARG A 1 166 ? 1.023 2.811 2.788 1.00 98.06 166 ARG A CA 1
ATOM 1181 C C . ARG A 1 166 ? 1.129 3.742 1.579 1.00 98.06 166 ARG A C 1
ATOM 1183 O O . ARG A 1 166 ? 1.776 3.412 0.594 1.00 98.06 166 ARG A O 1
ATOM 1190 N N . LEU A 1 167 ? 0.464 4.889 1.641 1.00 97.12 167 LEU A N 1
ATOM 1191 C CA . LEU A 1 167 ? 0.281 5.795 0.507 1.00 97.12 167 LEU A CA 1
ATOM 1192 C C . LEU A 1 167 ? 0.823 7.213 0.763 1.00 97.12 167 LEU A C 1
ATOM 1194 O O . LEU A 1 167 ? 0.783 8.043 -0.145 1.00 97.12 167 LEU A O 1
ATOM 1198 N N . ASP A 1 168 ? 1.256 7.537 1.981 1.00 95.25 168 ASP A N 1
ATOM 1199 C CA . ASP A 1 168 ? 1.755 8.864 2.381 1.00 95.25 168 ASP A CA 1
ATOM 1200 C C . ASP A 1 168 ? 3.290 8.979 2.404 1.00 95.25 168 ASP A C 1
ATOM 1202 O O . ASP A 1 168 ? 3.810 10.056 2.676 1.00 95.25 168 ASP A O 1
ATOM 1206 N N . ASP A 1 169 ? 4.020 7.902 2.103 1.00 91.00 169 ASP A N 1
ATOM 1207 C CA . ASP A 1 169 ? 5.492 7.853 2.143 1.00 91.00 169 ASP A CA 1
ATOM 1208 C C . ASP A 1 169 ? 6.179 8.189 0.804 1.00 91.00 169 ASP A C 1
ATOM 1210 O O . ASP A 1 169 ? 7.401 8.306 0.745 1.00 91.00 169 ASP A O 1
ATOM 1214 N N . GLY A 1 170 ? 5.404 8.358 -0.273 1.00 90.88 170 GLY A N 1
ATOM 1215 C CA . GLY A 1 170 ? 5.909 8.658 -1.616 1.00 90.88 170 GLY A CA 1
ATOM 1216 C C . GLY A 1 170 ? 6.512 7.464 -2.368 1.00 90.88 170 GLY A C 1
ATOM 1217 O O . GLY A 1 170 ? 7.006 7.649 -3.478 1.00 90.88 170 GLY A O 1
ATOM 1218 N N . ALA A 1 171 ? 6.458 6.248 -1.814 1.00 93.75 171 ALA A N 1
ATOM 1219 C CA . ALA A 1 171 ? 7.051 5.058 -2.430 1.00 93.75 171 ALA A CA 1
ATOM 1220 C C . ALA A 1 171 ? 6.115 4.343 -3.427 1.00 93.75 171 ALA A C 1
ATOM 1222 O O . ALA A 1 171 ? 6.556 3.513 -4.225 1.00 93.75 171 ALA A O 1
ATOM 1223 N N . VAL A 1 172 ? 4.820 4.675 -3.419 1.00 95.06 172 VAL A N 1
ATOM 1224 C CA . VAL A 1 172 ? 3.856 4.231 -4.435 1.00 95.06 172 VAL A CA 1
ATOM 1225 C C . VAL A 1 172 ? 3.914 5.173 -5.634 1.00 95.06 172 VAL A C 1
ATOM 1227 O O . VAL A 1 172 ? 3.556 6.347 -5.538 1.00 95.06 172 VAL A O 1
ATOM 1230 N N . VAL A 1 173 ? 4.356 4.652 -6.777 1.00 94.38 173 VAL A N 1
ATOM 1231 C CA . VAL A 1 173 ? 4.694 5.451 -7.964 1.00 94.38 173 VAL A CA 1
ATOM 1232 C C . VAL A 1 173 ? 3.65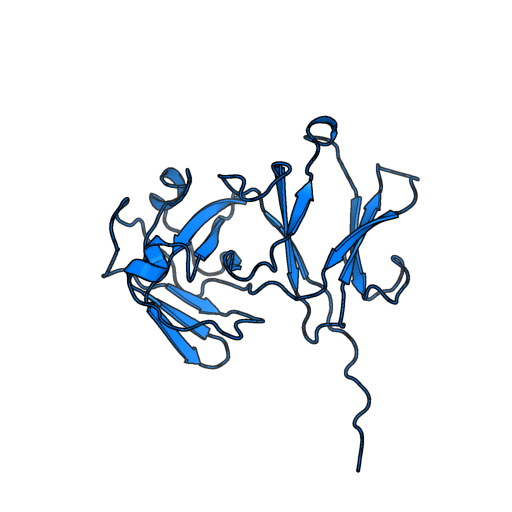6 5.298 -9.083 1.00 94.38 173 VAL A C 1
ATOM 1234 O O . VAL A 1 173 ? 3.012 4.254 -9.174 1.00 94.38 173 VAL A O 1
ATOM 1237 N N . PRO A 1 174 ? 3.490 6.290 -9.975 1.00 93.62 174 PRO A N 1
ATOM 1238 C CA . PRO A 1 174 ? 2.649 6.142 -11.165 1.00 93.62 174 PRO A CA 1
ATOM 1239 C C . PRO A 1 174 ? 3.131 5.011 -12.088 1.00 93.62 174 PRO A C 1
ATOM 1241 O O . PRO A 1 174 ? 4.319 4.925 -12.400 1.00 93.62 174 PRO A O 1
ATOM 1244 N N . LEU A 1 175 ? 2.227 4.158 -12.568 1.00 92.12 175 LEU A N 1
ATOM 1245 C CA . LEU A 1 175 ? 2.538 3.084 -13.523 1.00 92.12 175 LEU A CA 1
ATOM 1246 C C . LEU A 1 175 ? 2.092 3.425 -14.946 1.00 92.12 175 LEU A C 1
ATOM 1248 O O . LEU A 1 175 ? 2.862 3.274 -15.895 1.00 92.12 175 LEU A O 1
ATOM 1252 N N . VAL A 1 176 ? 0.845 3.875 -15.075 1.00 90.31 176 VAL A N 1
ATOM 1253 C CA . VAL A 1 176 ? 0.219 4.273 -16.338 1.00 90.31 176 VAL A CA 1
ATOM 1254 C C . VAL A 1 176 ? -0.283 5.696 -16.168 1.00 90.31 176 VAL A C 1
ATOM 1256 O O . VAL A 1 176 ? -1.064 5.963 -15.262 1.00 90.31 176 VAL A O 1
ATOM 1259 N N . GLU A 1 177 ? 0.165 6.605 -17.027 1.00 87.38 177 GLU A N 1
ATOM 1260 C CA . GLU A 1 177 ? -0.130 8.048 -16.932 1.00 87.38 177 GLU A CA 1
ATOM 1261 C C . GLU A 1 177 ? -0.772 8.595 -18.214 1.00 87.38 177 GLU A C 1
ATOM 1263 O O . GLU A 1 177 ? -1.229 9.735 -18.259 1.00 87.38 177 GLU A O 1
ATOM 1268 N N . ARG A 1 178 ? -0.818 7.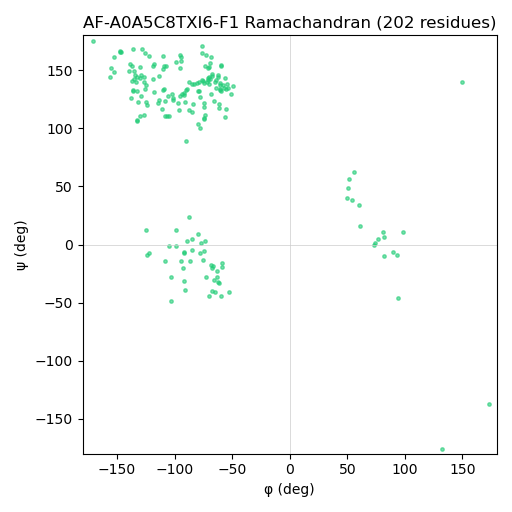788 -19.281 1.00 86.62 178 ARG A N 1
ATOM 1269 C CA . ARG A 1 178 ? -1.352 8.195 -20.580 1.00 86.62 178 ARG A CA 1
ATOM 1270 C C . ARG A 1 178 ? -2.661 7.487 -20.886 1.00 86.62 178 ARG A C 1
ATOM 1272 O O . ARG A 1 178 ? -2.757 6.265 -20.802 1.00 86.62 178 ARG A O 1
ATOM 1279 N N . LEU A 1 179 ? -3.654 8.252 -21.329 1.00 84.44 179 LEU A N 1
ATOM 1280 C CA . LEU A 1 179 ? -4.979 7.717 -21.641 1.00 84.44 179 LEU A CA 1
ATOM 1281 C C . LEU A 1 179 ? -4.979 6.743 -22.828 1.00 84.44 179 LEU A C 1
ATOM 1283 O O . LEU A 1 179 ? -5.758 5.798 -22.837 1.00 84.44 179 LEU A O 1
ATOM 1287 N N . ASP A 1 180 ? -4.082 6.916 -23.801 1.00 87.19 180 ASP A N 1
ATOM 1288 C CA . ASP A 1 180 ? -3.943 6.004 -24.948 1.00 87.19 180 ASP A CA 1
ATOM 1289 C C . ASP A 1 180 ? -3.268 4.665 -24.595 1.00 87.19 180 ASP A C 1
ATOM 1291 O O . ASP A 1 180 ? -3.171 3.763 -25.432 1.00 87.19 180 ASP A O 1
ATOM 1295 N N . GLU A 1 181 ? -2.796 4.523 -23.357 1.00 86.00 181 GLU A N 1
ATOM 1296 C CA . GLU A 1 181 ? -2.305 3.267 -22.799 1.00 86.00 181 GLU A CA 1
ATOM 1297 C C . GLU A 1 181 ? -3.382 2.509 -22.015 1.00 86.00 181 GLU A C 1
ATOM 1299 O O . GLU A 1 181 ? -3.216 1.318 -21.749 1.00 86.00 181 GLU A O 1
ATOM 1304 N N . ALA A 1 182 ? -4.499 3.164 -21.683 1.00 84.19 182 ALA A N 1
ATOM 1305 C CA . ALA A 1 182 ? -5.590 2.546 -20.946 1.00 84.19 182 ALA A CA 1
ATOM 1306 C C . ALA A 1 182 ? -6.178 1.356 -21.724 1.00 84.19 182 ALA A C 1
ATOM 1308 O O . ALA A 1 182 ? -6.441 1.435 -22.924 1.00 84.19 182 ALA A O 1
ATOM 1309 N N . GLY A 1 183 ? -6.374 0.232 -21.031 1.00 81.81 183 GLY A N 1
ATOM 1310 C CA . GLY A 1 183 ? -6.933 -0.993 -21.613 1.00 81.81 183 GLY A CA 1
ATOM 1311 C C . GLY A 1 183 ? -5.990 -1.766 -22.544 1.00 81.81 183 GLY A C 1
ATOM 1312 O O . GLY A 1 183 ? -6.372 -2.824 -23.043 1.00 81.81 183 GLY A O 1
ATOM 1313 N N . ARG A 1 184 ? -4.760 -1.292 -22.778 1.00 86.69 184 ARG A N 1
ATOM 1314 C CA . ARG A 1 184 ? -3.757 -2.043 -23.543 1.00 86.69 184 ARG A CA 1
ATOM 1315 C C . ARG A 1 184 ? -3.048 -3.050 -22.642 1.00 86.69 184 ARG A C 1
ATOM 1317 O O . ARG A 1 184 ? -2.670 -2.742 -21.516 1.00 86.69 184 ARG A O 1
ATOM 1324 N N . ALA A 1 185 ? -2.831 -4.251 -23.169 1.00 85.69 185 ALA A N 1
ATOM 1325 C CA . ALA A 1 185 ? -2.057 -5.274 -22.484 1.00 85.69 185 ALA A CA 1
ATOM 1326 C C . ALA A 1 185 ? -0.557 -4.977 -22.610 1.00 85.69 185 ALA A C 1
ATOM 1328 O O . ALA A 1 185 ? -0.037 -4.819 -23.716 1.00 85.69 185 ALA A O 1
ATOM 1329 N N . PHE A 1 186 ? 0.134 -4.948 -21.474 1.00 88.25 186 PHE A N 1
ATOM 1330 C CA . PHE A 1 186 ? 1.584 -4.826 -21.396 1.00 88.25 186 PHE A CA 1
ATOM 1331 C C . PHE A 1 186 ? 2.143 -5.962 -20.552 1.00 88.25 186 PHE A C 1
ATOM 1333 O O . PHE A 1 186 ? 1.529 -6.368 -19.567 1.00 88.25 186 PHE A O 1
ATOM 1340 N N . ALA A 1 187 ? 3.317 -6.456 -20.933 1.00 89.25 187 ALA A N 1
ATOM 1341 C CA . ALA A 1 187 ? 4.099 -7.331 -20.072 1.00 89.25 187 ALA A CA 1
ATOM 1342 C C . ALA A 1 187 ? 5.060 -6.464 -19.258 1.00 89.25 187 ALA A C 1
ATOM 1344 O O . ALA A 1 187 ? 5.784 -5.647 -19.835 1.00 89.25 187 ALA A O 1
ATOM 1345 N N . TYR A 1 188 ? 5.067 -6.642 -17.941 1.00 90.62 188 TYR A N 1
ATOM 1346 C CA . TYR A 1 188 ? 5.974 -5.937 -17.043 1.00 90.62 188 TYR A CA 1
ATOM 1347 C C . TYR A 1 188 ? 7.027 -6.892 -16.495 1.00 90.62 188 TYR A C 1
ATOM 1349 O O . TYR A 1 188 ? 6.804 -8.095 -16.402 1.00 90.62 188 TYR A O 1
ATOM 1357 N N . ARG A 1 189 ? 8.186 -6.343 -16.139 1.00 91.00 189 ARG A N 1
ATOM 1358 C CA . ARG A 1 189 ? 9.149 -7.004 -15.259 1.00 91.00 189 ARG A CA 1
ATOM 1359 C C . ARG A 1 189 ? 9.668 -6.027 -14.223 1.00 91.00 189 ARG A C 1
ATOM 1361 O O . ARG A 1 189 ? 9.784 -4.843 -14.526 1.00 91.00 189 ARG A O 1
ATOM 1368 N N . ALA A 1 190 ? 10.016 -6.514 -13.041 1.00 91.88 190 ALA A N 1
ATOM 1369 C CA . ALA A 1 190 ? 10.623 -5.712 -11.984 1.00 91.88 190 ALA A CA 1
ATOM 1370 C C . ALA A 1 190 ? 11.796 -6.457 -11.339 1.00 91.88 190 ALA A C 1
ATOM 1372 O O . ALA A 1 190 ? 11.657 -7.620 -10.975 1.00 91.88 190 ALA A O 1
ATOM 1373 N N . GLY A 1 191 ? 12.941 -5.795 -11.183 1.00 91.69 191 GLY A N 1
ATOM 1374 C CA . GLY A 1 191 ? 14.163 -6.384 -10.625 1.00 91.69 191 GLY A CA 1
ATOM 1375 C C . GLY A 1 191 ? 15.253 -5.338 -10.360 1.00 91.69 191 GLY A C 1
ATOM 1376 O O . GLY A 1 191 ? 15.051 -4.166 -10.682 1.00 91.69 191 GLY A O 1
ATOM 1377 N N . PRO A 1 192 ? 16.397 -5.722 -9.760 1.00 91.62 192 PRO A N 1
ATOM 1378 C CA . PRO A 1 192 ? 17.483 -4.790 -9.450 1.00 91.62 192 PRO A CA 1
ATOM 1379 C C . PRO A 1 192 ? 17.895 -3.952 -10.669 1.00 91.62 192 PRO A C 1
ATOM 1381 O O . PRO A 1 192 ? 18.124 -4.495 -11.749 1.00 91.62 192 PRO A O 1
ATOM 1384 N N . ALA A 1 193 ? 17.968 -2.629 -10.506 1.00 89.94 193 ALA A N 1
ATOM 1385 C CA . ALA A 1 193 ? 18.183 -1.701 -11.620 1.00 89.94 193 ALA A CA 1
ATOM 1386 C C . ALA A 1 193 ? 19.579 -1.807 -12.263 1.00 89.94 193 ALA A C 1
ATOM 1388 O O . ALA A 1 193 ? 19.769 -1.379 -13.399 1.00 89.94 193 ALA A O 1
ATOM 1389 N N . ASP A 1 194 ? 20.550 -2.371 -11.544 1.00 87.06 194 ASP A N 1
ATOM 1390 C CA . ASP A 1 194 ? 21.915 -2.623 -12.008 1.00 87.06 194 ASP A CA 1
ATOM 1391 C C . ASP A 1 194 ? 22.062 -3.951 -12.774 1.00 87.06 194 ASP A C 1
ATOM 1393 O O . ASP A 1 194 ? 23.176 -4.328 -13.148 1.00 87.06 194 ASP A O 1
ATOM 1397 N N . ARG A 1 195 ? 20.952 -4.662 -13.023 1.00 84.75 195 ARG A N 1
ATOM 1398 C CA . ARG A 1 195 ? 20.931 -5.961 -13.703 1.00 84.75 195 ARG A CA 1
ATOM 1399 C C . ARG A 1 195 ? 20.069 -5.971 -14.959 1.00 84.75 195 ARG A C 1
ATOM 1401 O O . ARG A 1 195 ? 19.224 -5.109 -15.182 1.00 84.75 195 ARG A O 1
ATOM 1408 N N . ASP A 1 196 ? 20.312 -6.981 -15.790 1.00 84.62 196 ASP A N 1
ATOM 1409 C CA . ASP A 1 196 ? 19.540 -7.228 -17.005 1.00 84.62 196 ASP A CA 1
ATOM 1410 C C . ASP A 1 196 ? 18.107 -7.692 -16.661 1.00 84.62 196 ASP A C 1
ATOM 1412 O O . ASP A 1 196 ? 17.936 -8.474 -15.722 1.00 84.62 196 ASP A O 1
ATOM 1416 N N . PRO A 1 197 ? 17.065 -7.284 -17.411 1.00 78.38 197 PRO A N 1
ATOM 1417 C CA . PRO A 1 197 ? 15.690 -7.755 -17.205 1.00 78.38 197 PRO A CA 1
ATOM 1418 C C . PRO A 1 197 ? 15.498 -9.279 -17.325 1.00 78.38 197 PRO A C 1
ATOM 1420 O O . PRO A 1 197 ? 14.443 -9.795 -16.938 1.00 78.38 197 PRO A O 1
ATOM 1423 N N . ALA A 1 198 ? 16.458 -10.009 -17.900 1.00 81.38 198 ALA A N 1
ATOM 1424 C CA . ALA A 1 198 ? 16.492 -11.468 -17.944 1.00 81.38 198 ALA A CA 1
ATOM 1425 C C . ALA A 1 198 ? 17.116 -12.118 -16.692 1.00 81.38 198 ALA A C 1
ATOM 1427 O O . ALA A 1 198 ? 17.105 -13.347 -16.597 1.00 81.38 198 ALA A O 1
ATOM 1428 N N . ASP A 1 199 ? 17.647 -11.336 -15.743 1.00 82.19 199 ASP A N 1
ATOM 1429 C CA . ASP A 1 199 ? 18.213 -11.850 -14.493 1.00 82.19 199 ASP A CA 1
ATOM 1430 C C . ASP A 1 199 ? 17.146 -12.611 -13.676 1.00 82.19 199 ASP A C 1
ATOM 1432 O O . ASP A 1 199 ? 16.007 -12.149 -13.578 1.00 82.19 199 ASP A O 1
ATOM 1436 N N . PRO A 1 200 ? 17.482 -13.760 -13.056 1.00 79.12 200 PRO A N 1
ATOM 1437 C CA . PRO A 1 200 ? 16.541 -14.530 -12.237 1.00 79.12 200 PRO A CA 1
ATOM 1438 C C . PRO A 1 200 ? 15.933 -13.773 -11.047 1.00 79.12 200 PRO A C 1
ATOM 1440 O O . PRO A 1 200 ? 14.918 -14.211 -10.511 1.00 79.12 200 PRO A O 1
ATOM 1443 N N . ALA A 1 201 ? 16.546 -12.672 -10.604 1.00 78.81 201 ALA A N 1
ATOM 1444 C CA . ALA A 1 201 ? 15.999 -11.802 -9.567 1.00 78.81 201 ALA A CA 1
ATOM 1445 C C . ALA A 1 201 ? 14.840 -10.920 -10.068 1.00 78.81 201 ALA A C 1
ATOM 1447 O O . ALA A 1 201 ? 14.143 -10.322 -9.246 1.00 78.81 201 ALA A O 1
ATOM 1448 N N . ALA A 1 202 ? 14.633 -10.819 -11.387 1.00 76.06 202 ALA A N 1
ATOM 1449 C CA . ALA A 1 202 ? 13.500 -10.111 -11.960 1.00 76.06 202 ALA A CA 1
ATOM 1450 C C . ALA A 1 202 ? 12.222 -10.966 -11.907 1.00 76.06 202 ALA A C 1
ATOM 1452 O O . ALA A 1 202 ? 12.209 -12.127 -12.316 1.00 76.06 202 ALA A O 1
ATOM 1453 N N . ILE A 1 203 ? 11.128 -10.364 -11.446 1.00 81.94 203 ILE A N 1
ATOM 1454 C CA . ILE A 1 203 ? 9.775 -10.936 -11.484 1.00 81.94 203 ILE A CA 1
ATOM 1455 C C . ILE A 1 203 ? 8.988 -10.368 -12.668 1.00 81.94 203 ILE A C 1
ATOM 1457 O O . ILE A 1 203 ? 9.320 -9.288 -13.156 1.00 81.94 203 ILE A O 1
ATOM 1461 N N . GLY A 1 204 ? 7.957 -11.080 -13.131 1.00 72.38 204 GLY A N 1
ATOM 1462 C CA . GLY A 1 204 ? 7.059 -10.654 -14.212 1.00 72.38 204 GLY A CA 1
ATOM 1463 C C . GLY A 1 204 ? 5.602 -10.953 -13.912 1.00 72.38 204 GLY A C 1
ATOM 1464 O O . GLY A 1 204 ? 5.356 -11.740 -12.970 1.00 72.38 204 GLY A O 1
#

Mean predicted aligned error: 5.35 Å

Solvent-accessible surface area (backbone atoms only — not comparable to full-atom values): 11049 Å² total; per-residue (Å²): 133,88,76,73,77,80,78,72,60,28,64,46,45,76,45,79,40,63,62,69,51,66,89,53,86,74,57,32,70,28,30,33,38,39,35,38,70,50,66,67,66,32,34,29,31,29,37,17,81,40,97,90,50,70,74,40,84,74,45,77,42,68,54,60,22,27,33,42,28,28,71,38,53,42,64,57,60,58,67,94,42,72,30,73,82,55,60,38,38,30,41,45,41,69,55,78,90,71,55,58,51,53,66,67,49,23,74,74,46,38,58,22,30,38,40,34,44,100,85,58,56,37,24,29,31,25,27,16,35,40,42,83,77,51,97,53,22,32,39,31,24,41,29,35,40,24,41,67,79,10,48,75,51,31,68,39,70,44,61,48,66,30,45,34,33,51,62,60,81,71,35,55,38,77,67,38,61,52,78,93,53,63,93,60,72,64,50,53,34,34,20,50,54,93,53,61,88,84,40,87,56,34,39,109